Protein AF-A0A1E7H6F1-F1 (afdb_monomer_lite)

Secondary structure (DSSP, 8-state):
----PPPPPPTTHHHHHHHHHHHHHHHHHHHHHHHHHHHHHHHHHHHHHHHHHHHHHHHHHHHHHHHHTSTT--PPPP---SSTTTHHHHHHHHHTT-HHHHHHH-SS-TTHHHHHHHHHHHHHTS-TT--HHHHHHHHHHHHHHHHHHHHHHHHHHHHHHHHHHT--HHHHHHHHHHHHHHHHHHHHHHT-TTSS-TTSTTTTSPPP-

Sequence (209 aa):
MSFFGRKLPPAGGWLLLFATALLLLLLVTALFLSGKSNSETESRIETRVDSLERQLEMERHEQLAALKVRAGSALAEFTTDGCSGGLSIGWEYLAGKIKDFQTSHGTEPPWESCCISHDRKYHTGGSHETTADESFKARKEADLALKICILETGVRRAPELSAEYDVSPREVEIIYTGIADLMYRSVRIGGMPCTGLPWRWGYGWPICH

Structure (mmCIF, N/CA/C/O backbone):
data_AF-A0A1E7H6F1-F1
#
_entry.id   AF-A0A1E7H6F1-F1
#
loop_
_atom_site.group_PDB
_atom_site.id
_atom_site.type_symbol
_atom_site.label_atom_id
_atom_site.label_alt_id
_atom_site.label_comp_id
_atom_site.label_asym_id
_atom_site.label_entity_id
_atom_site.label_seq_id
_atom_site.pdbx_PDB_ins_code
_atom_site.Cartn_x
_atom_site.Cartn_y
_atom_site.Cartn_z
_atom_site.occupancy
_atom_site.B_iso_or_equiv
_atom_site.auth_seq_id
_atom_site.auth_comp_id
_atom_site.auth_asym_id
_atom_site.auth_atom_id
_atom_site.pdbx_PDB_model_num
ATOM 1 N N . MET A 1 1 ? 79.203 46.109 10.306 1.00 48.34 1 MET A N 1
ATOM 2 C CA . MET A 1 1 ? 78.165 47.120 10.005 1.00 48.34 1 MET A CA 1
ATOM 3 C C . MET A 1 1 ? 77.607 46.858 8.615 1.00 48.34 1 MET A C 1
ATOM 5 O O . MET A 1 1 ? 78.340 47.038 7.655 1.00 48.34 1 MET A O 1
ATOM 9 N N . SER A 1 2 ? 76.360 46.393 8.509 1.00 39.88 2 SER A N 1
ATOM 10 C CA . SER A 1 2 ? 75.395 46.820 7.479 1.00 39.88 2 SER A CA 1
ATOM 11 C C . SER A 1 2 ? 74.074 46.084 7.678 1.00 39.88 2 SER A C 1
ATOM 13 O O . SER A 1 2 ? 73.998 44.862 7.601 1.00 39.88 2 SER A O 1
ATOM 15 N N . PHE A 1 3 ? 73.058 46.880 7.995 1.00 47.66 3 PHE A N 1
ATOM 16 C CA . PHE A 1 3 ? 71.646 46.531 8.054 1.00 47.66 3 PHE A CA 1
ATOM 17 C C . PHE A 1 3 ? 71.130 46.192 6.648 1.00 47.66 3 PHE A C 1
ATOM 19 O O . PHE A 1 3 ? 71.364 46.962 5.721 1.00 47.66 3 PHE A O 1
ATOM 26 N N . PHE A 1 4 ? 70.349 45.119 6.501 1.00 50.31 4 PHE A N 1
ATOM 27 C CA . PHE A 1 4 ? 69.439 44.957 5.362 1.00 50.31 4 PHE A CA 1
ATOM 28 C C . PHE A 1 4 ? 67.996 45.034 5.865 1.00 50.31 4 PHE A C 1
ATOM 30 O O . PHE A 1 4 ? 67.522 44.168 6.602 1.00 50.31 4 PHE A O 1
ATOM 37 N N . GLY A 1 5 ? 67.325 46.128 5.501 1.00 49.53 5 GLY A N 1
ATOM 38 C CA . GLY A 1 5 ? 65.933 46.404 5.836 1.00 49.53 5 GLY A CA 1
ATOM 39 C C . GLY A 1 5 ? 64.965 45.481 5.097 1.00 49.53 5 GLY A C 1
ATOM 40 O O . GLY A 1 5 ? 65.109 45.229 3.900 1.00 49.53 5 GLY A O 1
ATOM 41 N N . ARG A 1 6 ? 63.944 44.997 5.811 1.00 56.22 6 ARG A N 1
ATOM 42 C CA . ARG A 1 6 ? 62.795 44.308 5.211 1.00 56.22 6 ARG A CA 1
ATOM 43 C C . ARG A 1 6 ? 61.863 45.346 4.581 1.00 56.22 6 ARG A C 1
ATOM 45 O O . ARG A 1 6 ? 61.385 46.242 5.270 1.00 56.22 6 ARG A O 1
ATOM 52 N N . LYS A 1 7 ? 61.594 45.210 3.279 1.00 57.81 7 LYS A N 1
ATOM 53 C CA . LYS A 1 7 ? 60.521 45.938 2.585 1.00 57.81 7 LYS A CA 1
ATOM 54 C C . LYS A 1 7 ? 59.161 45.413 3.060 1.00 57.81 7 LYS A C 1
ATOM 56 O O . LYS A 1 7 ? 58.934 44.206 3.044 1.00 57.81 7 LYS A O 1
ATOM 61 N N . LEU A 1 8 ? 58.275 46.319 3.467 1.00 59.50 8 LEU A N 1
ATOM 62 C CA . LEU A 1 8 ? 56.864 46.026 3.732 1.00 59.50 8 LEU A CA 1
ATOM 63 C C . LEU A 1 8 ? 56.123 45.747 2.406 1.00 59.50 8 LEU A C 1
ATOM 65 O O . LEU A 1 8 ? 56.421 46.404 1.404 1.00 59.50 8 LEU A O 1
ATOM 69 N N . PRO A 1 9 ? 55.179 44.788 2.373 1.00 57.94 9 PRO A N 1
ATOM 70 C CA . PRO A 1 9 ? 54.396 44.479 1.178 1.00 57.94 9 PRO A CA 1
ATOM 71 C C . PRO A 1 9 ? 53.395 45.603 0.830 1.00 57.94 9 PRO A C 1
ATOM 73 O O . PRO A 1 9 ? 52.997 46.370 1.709 1.00 57.94 9 PRO A O 1
ATOM 76 N N . PRO A 1 10 ? 52.971 45.712 -0.445 1.00 58.16 10 PRO A N 1
ATOM 77 C CA . PRO A 1 10 ? 52.097 46.785 -0.917 1.00 58.16 10 PRO A CA 1
ATOM 78 C C . PRO A 1 10 ? 50.688 46.698 -0.308 1.00 58.16 10 PRO A C 1
ATOM 80 O O . PRO A 1 10 ? 50.059 45.640 -0.289 1.00 58.16 10 PRO A O 1
ATOM 83 N N . ALA A 1 11 ? 50.167 47.844 0.137 1.00 58.97 11 ALA A N 1
ATOM 84 C CA . ALA A 1 11 ? 48.916 47.993 0.889 1.00 58.97 11 ALA A CA 1
ATOM 85 C C . ALA A 1 11 ? 47.617 47.602 0.136 1.00 58.97 11 ALA A C 1
ATOM 87 O O . ALA A 1 11 ? 46.541 47.635 0.725 1.00 58.97 11 ALA A O 1
ATOM 88 N N . GLY A 1 12 ? 47.684 47.211 -1.143 1.00 56.91 12 GLY A N 1
ATOM 89 C CA . GLY A 1 12 ? 46.505 46.926 -1.977 1.00 56.91 12 GLY A CA 1
ATOM 90 C C . GLY A 1 12 ? 46.006 45.473 -1.970 1.00 56.91 12 GLY A C 1
ATOM 91 O O . GLY A 1 12 ? 44.838 45.233 -2.260 1.00 56.91 12 GLY A O 1
ATOM 92 N N . GLY A 1 13 ? 46.853 44.495 -1.621 1.00 56.97 13 GLY A N 1
ATOM 93 C CA . GLY A 1 13 ? 46.488 43.068 -1.697 1.00 56.97 13 GLY A CA 1
ATOM 94 C C . GLY A 1 13 ? 45.458 42.628 -0.652 1.00 56.97 13 GLY A C 1
ATOM 95 O O . GLY A 1 13 ? 44.655 41.732 -0.899 1.00 56.97 13 GLY A O 1
ATOM 96 N N . TRP A 1 14 ? 45.436 43.303 0.498 1.00 58.66 14 TRP A N 1
ATOM 97 C CA . TRP A 1 14 ? 44.525 42.986 1.596 1.00 58.66 14 TRP A CA 1
ATOM 98 C C . TRP A 1 14 ? 43.072 43.305 1.241 1.00 58.66 14 TRP A C 1
ATOM 100 O O . TRP A 1 14 ? 42.198 42.487 1.493 1.00 58.66 14 TRP A O 1
ATOM 110 N N . LEU A 1 15 ? 42.811 44.438 0.582 1.00 63.56 15 LEU A N 1
ATOM 111 C CA . LEU A 1 15 ? 41.456 44.845 0.191 1.00 63.56 15 LEU A CA 1
ATOM 112 C C . LEU A 1 15 ? 40.813 43.867 -0.804 1.00 63.56 15 LEU A C 1
ATOM 114 O O . LEU A 1 15 ? 39.641 43.536 -0.646 1.00 63.56 15 LEU A O 1
ATOM 118 N N . LEU A 1 16 ? 41.577 43.353 -1.776 1.00 64.69 16 LEU A N 1
ATOM 119 C CA . LEU A 1 16 ? 41.083 42.325 -2.698 1.00 64.69 16 LEU A CA 1
ATOM 120 C C . LEU A 1 16 ? 40.827 40.990 -1.991 1.00 64.69 16 LEU A C 1
ATOM 122 O O . LEU A 1 16 ? 39.777 40.396 -2.213 1.00 64.69 16 LEU A O 1
ATOM 126 N N . LEU A 1 17 ? 41.730 40.545 -1.111 1.00 68.00 17 LEU A N 1
ATOM 127 C CA . LEU A 1 17 ? 41.545 39.302 -0.352 1.00 68.00 17 LEU A CA 1
ATOM 128 C C . LEU A 1 17 ? 40.320 39.373 0.571 1.00 68.00 17 LEU A C 1
ATOM 130 O O . LEU A 1 17 ? 39.513 38.442 0.588 1.00 68.00 17 LEU A O 1
ATOM 134 N N . PHE A 1 18 ? 40.125 40.497 1.268 1.00 71.69 18 PHE A N 1
ATOM 135 C CA . PHE A 1 18 ? 38.935 40.737 2.089 1.00 71.69 18 PHE A CA 1
ATOM 136 C C . PHE A 1 18 ? 37.656 40.786 1.249 1.00 71.69 18 PHE A C 1
ATOM 138 O O . PHE A 1 18 ? 36.669 40.158 1.624 1.00 71.69 18 PHE A O 1
ATOM 145 N N . ALA A 1 19 ? 37.673 41.462 0.096 1.00 74.19 19 ALA A N 1
ATOM 146 C CA . ALA A 1 19 ? 36.520 41.509 -0.801 1.00 74.19 19 ALA A CA 1
ATOM 147 C C . ALA A 1 19 ? 36.161 40.116 -1.345 1.00 74.19 19 ALA A C 1
ATOM 149 O O . ALA A 1 19 ? 34.989 39.748 -1.345 1.00 74.19 19 ALA A O 1
ATOM 150 N N . THR A 1 20 ? 37.150 39.303 -1.736 1.00 73.31 20 THR A N 1
ATOM 151 C CA . THR A 1 20 ? 36.909 37.929 -2.208 1.00 73.31 20 THR A CA 1
ATOM 152 C C . THR A 1 20 ? 36.425 36.998 -1.102 1.00 73.31 20 THR A C 1
ATOM 154 O O . THR A 1 20 ? 35.518 36.204 -1.338 1.00 73.31 20 THR A O 1
ATOM 157 N N . ALA A 1 21 ? 36.969 37.115 0.114 1.00 78.69 21 ALA A N 1
ATOM 158 C CA . ALA A 1 21 ? 36.531 36.321 1.257 1.00 78.69 21 ALA A CA 1
ATOM 159 C C . ALA A 1 21 ? 35.098 36.682 1.669 1.00 78.69 21 ALA A C 1
ATOM 161 O O . ALA A 1 21 ? 34.300 35.792 1.952 1.00 78.69 21 ALA A O 1
ATOM 162 N N . LEU A 1 22 ? 34.747 37.972 1.640 1.00 80.00 22 LEU A N 1
ATOM 163 C CA . LEU A 1 22 ? 33.391 38.438 1.912 1.00 80.00 22 LEU A CA 1
ATOM 164 C C . LEU A 1 22 ? 32.413 37.977 0.822 1.00 80.00 22 LEU A C 1
ATOM 166 O O . LEU A 1 22 ? 31.327 37.512 1.147 1.00 80.00 22 LEU A O 1
ATOM 170 N N . LEU A 1 23 ? 32.799 38.039 -0.457 1.00 77.88 23 LEU A N 1
ATOM 171 C CA . LEU A 1 23 ? 31.961 37.574 -1.567 1.00 77.88 23 LEU A CA 1
ATOM 172 C C . LEU A 1 23 ? 31.727 36.056 -1.513 1.00 77.88 23 LEU A C 1
ATOM 174 O O . LEU A 1 23 ? 30.603 35.601 -1.705 1.00 77.88 23 LEU A O 1
ATOM 178 N N . LEU A 1 24 ? 32.768 35.275 -1.201 1.00 78.56 24 LEU A N 1
ATOM 179 C CA . LEU A 1 24 ? 32.658 33.830 -0.984 1.00 78.56 24 LEU A CA 1
ATOM 180 C C . LEU A 1 24 ? 31.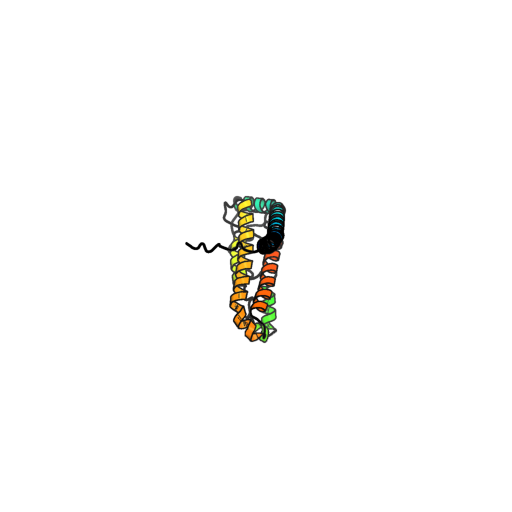781 33.514 0.229 1.00 78.56 24 LEU A C 1
ATOM 182 O O . LEU A 1 24 ? 30.929 32.637 0.142 1.00 78.56 24 LEU A O 1
ATOM 186 N N . LEU A 1 25 ? 31.930 34.253 1.331 1.00 81.94 25 LEU A N 1
ATOM 187 C CA . LEU A 1 25 ? 31.081 34.093 2.509 1.00 81.94 25 LEU A CA 1
ATOM 188 C C . LEU A 1 25 ? 29.612 34.402 2.186 1.00 81.94 25 LEU A C 1
ATOM 190 O O . LEU A 1 25 ? 28.738 33.651 2.604 1.00 81.94 25 LEU A O 1
ATOM 194 N N . LEU A 1 26 ? 29.343 35.457 1.412 1.00 79.69 26 LEU A N 1
ATOM 195 C CA . LEU A 1 26 ? 27.996 35.835 0.970 1.00 79.69 26 LEU A CA 1
ATOM 196 C C . LEU A 1 26 ? 27.383 34.813 -0.003 1.00 79.69 26 LEU A C 1
ATOM 198 O O . LEU A 1 26 ? 26.197 34.509 0.092 1.00 79.69 26 LEU A O 1
ATOM 202 N N . LEU A 1 27 ? 28.178 34.245 -0.915 1.00 76.00 27 LEU A N 1
ATOM 203 C CA . LEU A 1 27 ? 27.734 33.173 -1.814 1.00 76.00 27 LEU A CA 1
ATOM 204 C C . LEU A 1 27 ? 27.419 31.887 -1.044 1.00 76.00 27 LEU A C 1
ATOM 206 O O . LEU A 1 27 ? 26.390 31.256 -1.279 1.00 76.00 27 LEU A O 1
ATOM 210 N N . VAL A 1 28 ? 28.274 31.523 -0.088 1.00 75.25 28 VAL A N 1
ATOM 211 C CA . VAL A 1 28 ? 28.077 30.352 0.769 1.00 75.25 28 VAL A CA 1
ATOM 212 C C . VAL A 1 28 ? 26.831 30.527 1.642 1.00 75.25 28 VAL A C 1
ATOM 214 O O . VAL A 1 28 ? 25.999 29.623 1.694 1.00 75.25 28 VAL A O 1
ATOM 217 N N . THR A 1 29 ? 26.625 31.690 2.270 1.00 70.75 29 THR A N 1
ATOM 218 C CA . THR A 1 29 ? 25.407 31.943 3.059 1.00 70.75 29 THR A CA 1
ATOM 219 C C . THR A 1 29 ? 24.145 31.962 2.198 1.00 70.75 29 THR A C 1
ATOM 221 O O . THR A 1 29 ? 23.139 31.397 2.621 1.00 70.75 29 THR A O 1
ATOM 224 N N . ALA A 1 30 ? 24.184 32.514 0.980 1.00 68.50 30 ALA A N 1
ATOM 225 C CA . ALA A 1 30 ? 23.049 32.479 0.052 1.00 68.50 30 ALA A CA 1
ATOM 226 C C . ALA A 1 30 ? 22.668 31.044 -0.371 1.00 68.50 30 ALA A C 1
ATOM 228 O O . ALA A 1 30 ? 21.479 30.712 -0.433 1.00 68.50 30 ALA A O 1
ATOM 229 N N . LEU A 1 31 ? 23.662 30.174 -0.593 1.00 64.19 31 LEU A N 1
ATOM 230 C CA . LEU A 1 31 ? 23.453 28.749 -0.879 1.00 64.19 31 LEU A CA 1
ATOM 231 C C . LEU A 1 31 ? 22.868 28.000 0.333 1.00 64.19 31 LEU A C 1
ATOM 233 O O . LEU A 1 31 ? 21.924 27.225 0.177 1.00 64.19 31 LEU A O 1
ATOM 237 N N . PHE A 1 32 ? 23.351 28.277 1.550 1.00 61.12 32 PHE A N 1
ATOM 238 C CA . PHE A 1 32 ? 22.815 27.673 2.779 1.00 61.12 32 PHE A CA 1
ATOM 239 C C . PHE A 1 32 ? 21.401 28.164 3.143 1.00 61.12 32 PHE A C 1
ATOM 241 O O . PHE A 1 32 ? 20.600 27.383 3.659 1.00 61.12 32 PHE A O 1
ATOM 248 N N . LEU A 1 33 ? 21.068 29.430 2.871 1.00 59.69 33 LEU A N 1
ATOM 249 C CA . LEU A 1 33 ? 19.731 29.989 3.121 1.00 59.69 33 LEU A CA 1
ATOM 250 C C . LEU A 1 33 ? 18.689 29.457 2.127 1.00 59.69 33 LEU A C 1
ATOM 252 O O . LEU A 1 33 ? 17.565 29.157 2.528 1.00 59.69 33 LEU A O 1
ATOM 256 N N . SER A 1 34 ? 19.073 29.265 0.861 1.00 59.78 34 SER A N 1
ATOM 257 C CA . SER A 1 34 ? 18.181 28.702 -0.165 1.00 59.78 34 SER A CA 1
ATOM 258 C C . SER A 1 34 ? 17.832 27.232 0.106 1.00 59.78 34 SER A C 1
ATOM 260 O O . SER A 1 34 ? 16.705 26.813 -0.146 1.00 59.78 34 SER A O 1
ATOM 262 N N . GLY A 1 35 ? 18.759 26.455 0.682 1.00 55.53 35 GLY A N 1
ATOM 263 C CA . GLY A 1 35 ? 18.520 25.051 1.043 1.00 55.53 35 GLY A CA 1
ATOM 264 C C . GLY A 1 35 ? 17.589 24.847 2.248 1.00 55.53 35 GLY A C 1
ATOM 265 O O . GLY A 1 35 ? 16.818 23.890 2.267 1.00 55.53 35 GLY A O 1
ATOM 266 N N . LYS A 1 36 ? 17.608 25.750 3.241 1.00 58.75 36 LYS A N 1
ATOM 267 C CA . LYS A 1 36 ? 16.756 25.639 4.445 1.00 58.75 36 LYS A CA 1
ATOM 268 C C . LYS A 1 36 ? 15.275 25.906 4.172 1.00 58.75 36 LYS A C 1
ATOM 270 O O . LYS A 1 36 ? 14.423 25.193 4.693 1.00 58.75 36 LYS A O 1
ATOM 275 N N . SER A 1 37 ? 14.978 26.888 3.321 1.00 63.22 37 SER A N 1
ATOM 276 C CA . SER A 1 37 ? 13.607 27.305 2.987 1.00 63.22 37 SER A CA 1
ATOM 277 C C . SER A 1 37 ? 12.736 26.149 2.471 1.00 63.22 37 SER A C 1
ATOM 279 O O . SER A 1 37 ? 11.581 26.007 2.879 1.00 63.22 37 SER A O 1
ATOM 281 N N . ASN A 1 38 ? 13.293 25.299 1.604 1.00 69.31 38 ASN A N 1
ATOM 282 C CA . ASN A 1 38 ? 12.526 24.237 0.950 1.00 69.31 38 ASN A CA 1
ATOM 283 C C . ASN A 1 38 ? 12.207 23.086 1.915 1.00 69.31 38 ASN A C 1
ATOM 285 O O . ASN A 1 38 ? 11.050 22.689 2.027 1.00 69.31 38 ASN A O 1
ATOM 289 N N . SER A 1 39 ? 13.197 22.627 2.686 1.00 70.94 39 SER A N 1
ATOM 290 C CA . SER A 1 39 ? 13.016 21.534 3.651 1.00 70.94 39 SER A CA 1
ATOM 291 C C . SER A 1 39 ? 12.086 21.916 4.815 1.00 70.94 39 SER A C 1
ATOM 293 O O . SER A 1 39 ? 11.231 21.123 5.211 1.00 70.94 39 SER A O 1
ATOM 295 N N . GLU A 1 40 ? 12.180 23.149 5.328 1.00 75.56 40 GLU A N 1
ATOM 296 C CA . GLU A 1 40 ? 11.282 23.638 6.388 1.00 75.56 40 GLU A CA 1
ATOM 297 C C . GLU A 1 40 ? 9.829 23.775 5.906 1.00 75.56 40 GLU A C 1
ATOM 299 O O . GLU A 1 40 ? 8.887 23.549 6.672 1.00 75.56 40 GLU A O 1
ATOM 304 N N . THR A 1 41 ? 9.634 24.137 4.636 1.00 81.31 41 THR A N 1
ATOM 305 C CA . THR A 1 41 ? 8.301 24.260 4.035 1.00 81.31 41 THR A CA 1
ATOM 306 C C . THR A 1 41 ? 7.673 22.890 3.793 1.00 81.31 41 THR A C 1
ATOM 308 O O . THR A 1 41 ? 6.521 22.685 4.178 1.00 81.31 41 THR A O 1
ATOM 311 N N . GLU A 1 42 ? 8.423 21.940 3.227 1.00 77.38 42 GLU A N 1
ATOM 312 C CA . GLU A 1 42 ? 7.966 20.560 3.005 1.00 77.38 42 GLU A CA 1
ATOM 313 C C . GLU A 1 42 ? 7.586 19.874 4.321 1.00 77.38 42 GLU A C 1
ATOM 315 O O . GLU A 1 42 ? 6.459 19.398 4.459 1.00 77.38 42 GLU A O 1
ATOM 320 N N . SER A 1 43 ? 8.458 19.939 5.332 1.00 80.62 43 SER A N 1
ATOM 321 C CA . SER A 1 43 ? 8.189 19.374 6.662 1.00 80.62 43 SER A CA 1
ATOM 322 C C . SER A 1 43 ? 6.941 19.985 7.319 1.00 80.62 43 SER A C 1
ATOM 324 O O . SER A 1 43 ? 6.130 19.283 7.934 1.00 80.62 43 SER A O 1
ATOM 326 N N . ARG A 1 44 ? 6.727 21.299 7.155 1.00 84.50 44 ARG A N 1
ATOM 327 C CA . ARG A 1 44 ? 5.533 21.980 7.675 1.00 84.50 44 ARG A CA 1
ATOM 328 C C . ARG A 1 44 ? 4.259 21.541 6.955 1.00 84.50 44 ARG A C 1
ATOM 330 O O . ARG A 1 44 ? 3.220 21.420 7.605 1.00 84.50 44 ARG A O 1
ATOM 337 N N . ILE A 1 45 ? 4.310 21.352 5.637 1.00 84.12 45 ILE A N 1
ATOM 338 C CA . ILE A 1 45 ? 3.167 20.868 4.853 1.00 84.12 45 ILE A CA 1
ATOM 339 C C . ILE A 1 45 ? 2.835 19.433 5.258 1.00 84.12 45 ILE A C 1
ATOM 341 O O . ILE A 1 45 ? 1.675 19.164 5.560 1.00 84.12 45 ILE A O 1
ATOM 345 N N . GLU A 1 46 ? 3.832 18.554 5.348 1.00 81.56 46 GLU A N 1
ATOM 346 C CA . GLU A 1 46 ? 3.652 17.163 5.776 1.00 81.56 46 GLU A CA 1
ATOM 347 C C . GLU A 1 46 ? 3.007 17.086 7.165 1.00 81.56 46 GLU A C 1
ATOM 349 O O . GLU A 1 46 ? 1.987 16.427 7.341 1.00 81.56 46 GLU A O 1
ATOM 354 N N . THR A 1 47 ? 3.498 17.879 8.121 1.00 85.94 47 THR A N 1
ATOM 355 C CA . THR A 1 47 ? 2.916 17.953 9.472 1.00 85.94 47 THR A CA 1
ATOM 356 C C . THR A 1 47 ? 1.449 18.407 9.453 1.00 85.94 47 THR A C 1
ATOM 358 O O . THR A 1 47 ? 0.624 17.910 10.221 1.00 85.94 47 THR A O 1
ATOM 361 N N . ARG A 1 48 ? 1.092 19.359 8.578 1.00 90.75 48 ARG A N 1
ATOM 362 C CA . ARG A 1 48 ? -0.296 19.829 8.437 1.00 90.75 48 ARG A CA 1
ATOM 363 C C . ARG A 1 48 ? -1.195 18.763 7.822 1.00 90.75 48 ARG A C 1
ATOM 365 O O . ARG A 1 48 ? -2.304 18.576 8.317 1.00 90.75 48 ARG A O 1
ATOM 372 N N . VAL A 1 49 ? -0.724 18.077 6.784 1.00 88.06 49 VAL A N 1
ATOM 373 C CA . VAL A 1 49 ? -1.454 16.967 6.158 1.00 88.06 49 VAL A CA 1
ATOM 374 C C . VAL A 1 49 ? -1.695 15.864 7.184 1.00 88.06 49 VAL A C 1
ATOM 376 O O . VAL A 1 49 ? -2.842 15.480 7.381 1.00 88.06 49 VAL A O 1
ATOM 379 N N . ASP A 1 50 ? -0.668 15.464 7.931 1.00 87.56 50 ASP A N 1
ATOM 380 C CA . ASP A 1 50 ? -0.783 14.469 9.001 1.00 87.56 50 ASP A CA 1
ATOM 381 C C . ASP A 1 50 ? -1.806 14.862 10.067 1.00 87.56 50 ASP A C 1
ATOM 383 O O . ASP A 1 50 ? -2.616 14.041 10.500 1.00 87.56 50 ASP A O 1
ATOM 387 N N . SER A 1 51 ? -1.794 16.130 10.487 1.00 91.25 51 SER A N 1
ATOM 388 C CA . SER A 1 51 ? -2.757 16.622 11.472 1.00 91.25 51 SER A CA 1
ATOM 389 C C . SER A 1 51 ? -4.197 16.568 10.955 1.00 91.25 51 SER A C 1
ATOM 391 O O . SER A 1 51 ? -5.106 16.224 11.712 1.00 91.25 51 SER A O 1
ATOM 393 N N . LEU A 1 52 ? -4.396 16.854 9.664 1.00 92.94 52 LEU A N 1
ATOM 394 C CA . LEU A 1 52 ? -5.700 16.803 9.014 1.00 92.94 52 LEU A CA 1
ATOM 395 C C . LEU A 1 52 ? -6.173 15.357 8.825 1.00 92.94 52 LEU A C 1
ATOM 397 O O . LEU A 1 52 ? -7.310 15.056 9.172 1.00 92.94 52 LEU A O 1
ATOM 401 N N . GLU A 1 53 ? -5.313 14.456 8.340 1.00 92.38 53 GLU A N 1
ATOM 402 C CA . GLU A 1 53 ? -5.620 13.021 8.234 1.00 92.38 53 GLU A CA 1
ATOM 403 C C . GLU A 1 53 ? -6.036 12.456 9.594 1.00 92.38 53 GLU A C 1
ATOM 405 O O . GLU A 1 53 ? -7.089 11.828 9.714 1.00 92.38 53 GLU A O 1
ATOM 410 N N . ARG A 1 54 ? -5.267 12.765 10.650 1.00 93.56 54 ARG A N 1
ATOM 411 C CA . ARG A 1 54 ? -5.603 12.343 12.013 1.00 93.56 54 ARG A CA 1
ATOM 412 C C . ARG A 1 54 ? -6.975 12.863 12.431 1.00 93.56 54 ARG A C 1
ATOM 414 O O . ARG A 1 54 ? -7.757 12.104 12.992 1.00 93.56 54 ARG A O 1
ATOM 421 N N . GLN A 1 55 ? -7.275 14.135 12.172 1.00 93.69 55 GLN A N 1
ATOM 422 C CA . GLN A 1 55 ? -8.567 14.724 12.524 1.00 93.69 55 GLN A CA 1
ATOM 423 C C . GLN A 1 55 ? -9.738 14.052 11.790 1.00 93.69 55 GLN A C 1
ATOM 425 O O . GLN A 1 55 ? -10.794 13.867 12.388 1.00 93.69 55 GLN A O 1
ATOM 430 N N . LEU A 1 56 ? -9.555 13.681 10.521 1.00 93.25 56 LEU A N 1
ATOM 431 C CA . LEU A 1 56 ? -10.597 13.068 9.692 1.00 93.25 56 LEU A CA 1
ATOM 432 C C . LEU A 1 56 ? -10.826 11.581 10.006 1.00 93.25 56 LEU A C 1
ATOM 434 O O . LEU A 1 56 ? -11.943 11.091 9.844 1.00 93.25 56 LEU A O 1
ATOM 438 N N . GLU A 1 57 ? -9.792 10.856 10.442 1.00 95.62 57 GLU A N 1
ATOM 439 C CA . GLU A 1 57 ? -9.870 9.407 10.674 1.00 95.62 57 GLU A CA 1
ATOM 440 C C . GLU A 1 57 ? -10.149 9.021 12.137 1.00 95.62 57 GLU A C 1
ATOM 442 O O . GLU A 1 57 ? -10.589 7.895 12.380 1.00 95.62 57 GLU A O 1
ATOM 447 N N . MET A 1 58 ? -9.911 9.911 13.113 1.00 97.19 58 MET A N 1
ATOM 448 C CA . MET A 1 58 ? -9.880 9.535 14.538 1.00 97.19 58 MET A CA 1
ATOM 449 C C . MET A 1 58 ? -11.171 8.875 15.027 1.00 97.19 58 MET A C 1
ATOM 451 O O . MET A 1 58 ? -11.109 7.813 15.639 1.00 97.19 58 MET A O 1
ATOM 455 N N . GLU A 1 59 ? -12.335 9.436 14.694 1.00 96.88 59 GLU A N 1
ATOM 456 C CA . GLU A 1 59 ? -13.627 8.875 15.114 1.00 96.88 59 GLU A CA 1
ATOM 457 C C . GLU A 1 59 ? -13.792 7.417 14.647 1.00 96.88 59 GLU A C 1
ATOM 459 O O . GLU A 1 59 ? -14.260 6.551 15.384 1.00 96.88 59 GLU A O 1
ATOM 464 N N . ARG A 1 60 ? -13.333 7.099 13.432 1.00 97.12 60 ARG A N 1
ATOM 465 C CA . ARG A 1 60 ? -13.401 5.737 12.883 1.00 97.12 60 ARG A CA 1
ATOM 466 C C . ARG A 1 60 ? -12.422 4.792 13.583 1.00 97.12 60 ARG A C 1
ATOM 468 O O . ARG A 1 60 ? -12.721 3.610 13.745 1.00 97.12 60 ARG A O 1
ATOM 475 N N . HIS A 1 61 ? -11.262 5.290 14.006 1.00 98.00 61 HIS A N 1
ATOM 476 C CA . HIS A 1 61 ? -10.326 4.514 14.821 1.00 98.00 61 HIS A CA 1
ATOM 477 C C . HIS A 1 61 ? -10.875 4.242 16.227 1.00 98.00 61 HIS A C 1
ATOM 479 O O . HIS A 1 61 ? -10.725 3.127 16.726 1.00 98.00 61 HIS A O 1
ATOM 485 N N . GLU A 1 62 ? -11.558 5.210 16.837 1.00 97.44 62 GLU A N 1
ATOM 486 C CA . GLU A 1 62 ? -12.252 5.036 18.118 1.00 97.44 62 GLU A CA 1
ATOM 487 C C . GLU A 1 62 ? -13.376 3.997 18.009 1.00 97.44 62 GLU A C 1
ATOM 489 O O . GLU A 1 62 ? -13.464 3.091 18.841 1.00 97.44 62 GLU A O 1
ATOM 494 N N . GLN A 1 63 ? -14.181 4.058 16.942 1.00 97.00 63 GLN A N 1
ATOM 495 C CA . GLN A 1 63 ? -15.220 3.064 16.657 1.00 97.00 63 GLN A CA 1
ATOM 496 C C . GLN A 1 63 ? -14.639 1.654 16.494 1.00 97.00 63 GLN A C 1
ATOM 498 O O . GLN A 1 63 ? -15.170 0.702 17.070 1.00 97.00 63 GLN A O 1
ATOM 503 N N . LEU A 1 64 ? -13.534 1.506 15.752 1.00 97.62 64 LEU A N 1
ATOM 504 C CA . LEU A 1 64 ? -12.864 0.214 15.599 1.00 97.62 64 LEU A CA 1
ATOM 505 C C . LEU A 1 64 ? -12.326 -0.301 16.943 1.00 97.62 64 LEU A C 1
ATOM 507 O O . LEU A 1 64 ? -12.515 -1.474 17.258 1.00 97.62 64 LEU A O 1
ATOM 511 N N . ALA A 1 65 ? -11.693 0.554 17.750 1.00 97.00 65 ALA A N 1
ATOM 512 C CA . ALA A 1 65 ? -11.187 0.167 19.067 1.00 97.00 65 ALA A CA 1
ATOM 513 C C . ALA A 1 65 ? -12.324 -0.301 19.997 1.00 97.00 65 ALA A C 1
ATOM 515 O O . ALA A 1 65 ? -1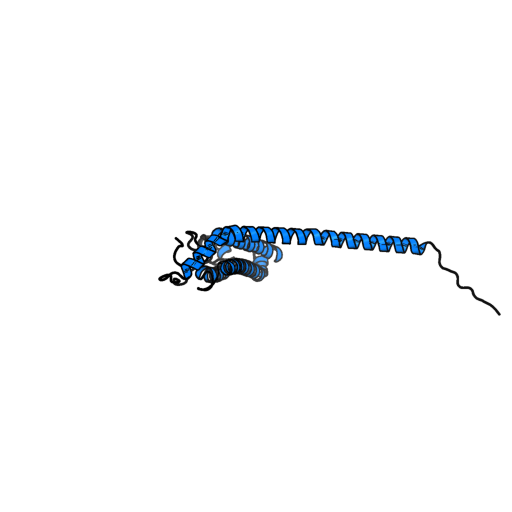2.223 -1.358 20.621 1.00 97.00 65 ALA A O 1
ATOM 516 N N . ALA A 1 66 ? -13.446 0.425 20.023 1.00 95.69 66 ALA A N 1
ATOM 517 C CA . ALA A 1 66 ? -14.633 0.043 20.788 1.00 95.69 66 ALA A CA 1
ATOM 518 C C . ALA A 1 66 ? -15.274 -1.261 20.276 1.00 95.69 66 ALA A C 1
ATOM 520 O O . ALA A 1 66 ? -15.784 -2.057 21.068 1.00 95.69 66 ALA A O 1
ATOM 521 N N . LEU A 1 67 ? -15.249 -1.496 18.960 1.00 95.69 67 LEU A N 1
ATOM 522 C CA . LEU A 1 67 ? -15.748 -2.729 18.354 1.00 95.69 67 LEU A CA 1
ATOM 523 C C . LEU A 1 67 ? -14.908 -3.942 18.760 1.00 95.69 67 LEU A C 1
ATOM 525 O O . LEU A 1 67 ? -15.479 -4.995 19.041 1.00 95.69 67 LEU A O 1
ATOM 529 N N . LYS A 1 68 ? -13.577 -3.816 18.783 1.00 95.12 68 LYS A N 1
ATOM 530 C CA . LYS A 1 68 ? -12.672 -4.925 19.120 1.00 95.12 68 LYS A CA 1
ATOM 531 C C . LYS A 1 68 ? -12.971 -5.488 20.505 1.00 95.12 68 LYS A C 1
ATOM 533 O O . LYS A 1 68 ? -13.153 -6.687 20.635 1.00 95.12 68 LYS A O 1
ATOM 538 N N . VAL A 1 69 ? -13.145 -4.616 21.497 1.00 93.75 69 VAL A N 1
ATOM 539 C CA . VAL A 1 69 ? -13.380 -5.010 22.898 1.00 93.75 69 VAL A CA 1
ATOM 540 C C . VAL A 1 69 ? -14.834 -5.385 23.218 1.00 93.75 69 VAL A C 1
ATOM 542 O O . VAL A 1 69 ? -15.152 -5.733 24.357 1.00 93.75 69 VAL A O 1
ATOM 545 N N . ARG A 1 70 ? -15.748 -5.295 22.245 1.00 93.50 70 ARG A N 1
ATOM 546 C CA . ARG A 1 70 ? -17.165 -5.621 22.441 1.00 93.50 70 ARG A CA 1
ATOM 547 C C . ARG A 1 70 ? -17.338 -7.128 22.641 1.00 93.50 70 ARG A C 1
ATOM 549 O O . ARG A 1 70 ? -16.820 -7.931 21.871 1.00 93.50 70 ARG A O 1
ATOM 556 N N . ALA A 1 71 ? -18.143 -7.519 23.629 1.00 91.94 71 ALA A N 1
ATOM 557 C CA . ALA A 1 71 ? -18.484 -8.923 23.847 1.00 91.94 71 ALA A CA 1
ATOM 558 C C . ALA A 1 71 ? -19.098 -9.550 22.580 1.00 91.94 71 ALA A C 1
ATOM 560 O O . ALA A 1 71 ? -20.023 -8.990 21.989 1.00 91.94 71 ALA A O 1
ATOM 561 N N . GLY A 1 72 ? -18.576 -10.708 22.168 1.00 89.00 72 GLY A N 1
ATOM 562 C CA . GLY A 1 72 ? -18.998 -11.404 20.947 1.00 89.00 72 GLY A CA 1
ATOM 563 C C . GLY A 1 72 ? -18.355 -10.889 19.654 1.00 89.00 72 GLY A C 1
ATOM 564 O O . GLY A 1 72 ? -18.615 -11.455 18.596 1.00 89.00 72 GLY A O 1
ATOM 565 N N . SER A 1 73 ? -17.508 -9.857 19.719 1.00 93.38 73 SER A N 1
ATOM 566 C CA . SER A 1 73 ? -16.653 -9.464 18.600 1.00 93.38 73 SER A CA 1
ATOM 567 C C . SER A 1 73 ? -15.492 -10.446 18.478 1.00 93.38 73 SER A C 1
ATOM 569 O O . SER A 1 73 ? -14.815 -10.745 19.461 1.00 93.38 73 SER A O 1
ATOM 571 N N . ALA A 1 74 ? -15.272 -10.969 17.277 1.00 94.56 74 ALA A N 1
ATOM 572 C CA . ALA A 1 74 ? -14.186 -11.893 16.989 1.00 94.56 74 ALA A CA 1
ATOM 573 C C . ALA A 1 74 ? -13.553 -11.539 15.646 1.00 94.56 74 ALA A C 1
ATOM 575 O O . ALA A 1 74 ? -14.243 -11.124 14.713 1.00 94.56 74 ALA A O 1
ATOM 576 N N . LEU A 1 75 ? -12.237 -11.717 15.568 1.00 96.56 75 LEU A N 1
ATOM 577 C CA . LEU A 1 75 ? -11.495 -11.595 14.325 1.00 96.56 75 LEU A CA 1
ATOM 578 C C . LEU A 1 75 ? -11.800 -12.815 13.445 1.00 96.5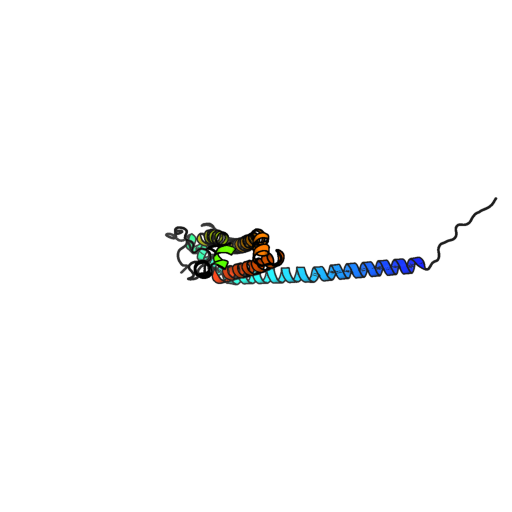6 75 LEU A C 1
ATOM 580 O O . LEU A 1 75 ? -11.667 -13.952 13.902 1.00 96.56 75 LEU A O 1
ATOM 584 N N . ALA A 1 76 ? -12.208 -12.575 12.204 1.00 96.88 76 ALA A N 1
ATOM 585 C CA . ALA A 1 76 ? -12.415 -13.613 11.204 1.00 96.88 76 ALA A CA 1
ATOM 586 C C . ALA A 1 76 ? -11.090 -14.267 10.768 1.00 96.88 76 ALA A C 1
ATOM 588 O O . ALA A 1 76 ? -9.994 -13.830 11.131 1.00 96.88 76 ALA A O 1
ATOM 589 N N . GLU A 1 77 ? -11.187 -15.337 9.980 1.00 97.50 77 GLU A N 1
ATOM 590 C CA . GLU A 1 77 ? -10.019 -15.896 9.302 1.00 97.50 77 GLU A CA 1
ATOM 591 C C . GLU A 1 77 ? -9.481 -14.919 8.251 1.00 97.50 77 GLU A C 1
ATOM 593 O O . GLU A 1 77 ? -10.234 -14.200 7.595 1.00 97.50 77 GLU A O 1
ATOM 598 N N . PHE A 1 78 ? -8.159 -14.916 8.077 1.00 97.94 78 PHE A N 1
ATOM 599 C CA . PHE A 1 78 ? -7.499 -14.047 7.111 1.00 97.94 78 PHE A CA 1
ATOM 600 C C . PHE A 1 78 ? -7.856 -14.430 5.669 1.00 97.94 78 PHE A C 1
ATOM 602 O O . PHE A 1 78 ? -7.690 -15.580 5.265 1.00 97.94 78 PHE A O 1
ATOM 609 N N . THR A 1 79 ? -8.227 -13.432 4.871 1.00 96.62 79 THR A N 1
ATOM 610 C CA . THR A 1 79 ? -8.472 -13.541 3.427 1.00 96.62 79 THR A CA 1
ATOM 611 C C . THR A 1 79 ? -7.719 -12.440 2.690 1.00 96.62 79 THR A C 1
ATOM 613 O O . THR A 1 79 ? -7.506 -11.381 3.257 1.00 96.62 79 THR A O 1
ATOM 616 N N . THR A 1 80 ? -7.361 -12.636 1.425 1.00 96.38 80 THR A N 1
ATOM 617 C CA . THR A 1 80 ? -6.735 -11.599 0.586 1.00 96.38 80 THR A CA 1
ATOM 618 C C . THR A 1 80 ? -7.264 -11.710 -0.839 1.00 96.38 80 THR A C 1
ATOM 620 O O . THR A 1 80 ? -7.571 -12.816 -1.290 1.00 96.38 80 THR A O 1
ATOM 623 N N . ASP A 1 81 ? -7.391 -10.575 -1.523 1.00 92.00 81 ASP A N 1
ATOM 624 C CA . ASP A 1 81 ? -7.704 -10.490 -2.953 1.00 92.00 81 ASP A CA 1
ATOM 625 C C . ASP A 1 81 ? -6.473 -10.108 -3.800 1.00 92.00 81 ASP A C 1
ATOM 627 O O . ASP A 1 81 ? -6.611 -9.701 -4.955 1.00 92.00 81 ASP A O 1
ATOM 631 N N . GLY A 1 82 ? -5.270 -10.253 -3.230 1.00 95.44 82 GLY A N 1
ATOM 632 C CA . GLY A 1 82 ? -4.018 -9.814 -3.833 1.00 95.44 82 GLY A CA 1
ATOM 633 C C . GLY A 1 82 ? -3.851 -8.309 -3.655 1.00 95.44 82 GLY A C 1
ATOM 634 O O . GLY A 1 82 ? -3.800 -7.804 -2.538 1.00 95.44 82 GLY A O 1
ATOM 635 N N . CYS A 1 83 ? -3.740 -7.573 -4.754 1.00 94.75 83 CYS A N 1
ATOM 636 C CA . CYS A 1 83 ? -3.834 -6.121 -4.735 1.00 94.75 83 CYS A CA 1
ATOM 637 C C . CYS A 1 83 ? -5.288 -5.699 -4.988 1.00 94.75 83 CYS A C 1
ATOM 639 O O . CYS A 1 83 ? -5.796 -5.813 -6.112 1.00 94.75 83 CYS A O 1
ATOM 641 N N . SER A 1 84 ? -5.935 -5.189 -3.935 1.00 88.00 84 SER A N 1
ATOM 642 C CA . SER A 1 84 ? -7.354 -4.824 -3.930 1.00 88.00 84 SER A CA 1
ATOM 643 C C . SER A 1 84 ? -7.753 -3.797 -4.997 1.00 88.00 84 SER A C 1
ATOM 645 O O . SER A 1 84 ? -6.926 -3.151 -5.646 1.00 88.00 84 SER A O 1
ATOM 647 N N . GLY A 1 85 ? -9.066 -3.630 -5.186 1.00 83.38 85 GLY A N 1
ATOM 648 C CA . GLY A 1 85 ? -9.623 -2.767 -6.237 1.00 83.38 85 GLY A CA 1
ATOM 649 C C . GLY A 1 85 ? -9.596 -3.409 -7.629 1.00 83.38 85 GLY A C 1
ATOM 650 O O . GLY A 1 85 ? -9.738 -2.711 -8.631 1.00 83.38 85 GLY A O 1
ATOM 651 N N . GLY A 1 86 ? -9.417 -4.733 -7.690 1.00 89.81 86 GLY A N 1
ATOM 652 C CA . GLY A 1 86 ? -9.382 -5.505 -8.932 1.00 89.81 86 GLY A CA 1
ATOM 653 C C . GLY A 1 86 ? -8.049 -5.441 -9.678 1.00 89.81 86 GLY A C 1
ATOM 654 O O . GLY A 1 86 ? -8.003 -5.856 -10.834 1.00 89.81 86 GLY A O 1
ATOM 655 N N . LEU A 1 87 ? -6.974 -4.942 -9.053 1.00 94.00 87 LEU A N 1
ATOM 656 C CA . LEU A 1 87 ? -5.668 -4.819 -9.706 1.00 94.00 87 LEU A CA 1
ATOM 657 C C . LEU A 1 87 ? -5.110 -6.192 -10.094 1.00 94.00 87 LEU A C 1
ATOM 659 O O . LEU A 1 87 ? -4.720 -6.371 -11.244 1.00 94.00 87 LEU A O 1
ATOM 663 N N . SER A 1 88 ? -5.116 -7.159 -9.172 1.00 95.06 88 SER A N 1
ATOM 664 C CA . SER A 1 88 ? -4.622 -8.516 -9.452 1.00 95.06 88 SER A CA 1
ATOM 665 C C . SER A 1 88 ? -5.429 -9.207 -10.551 1.00 95.06 88 SER A C 1
ATOM 667 O O . SER A 1 88 ? -4.856 -9.717 -11.507 1.00 95.06 88 SER A O 1
ATOM 669 N N . ILE A 1 89 ? -6.762 -9.107 -10.501 1.00 94.62 89 ILE A N 1
ATOM 670 C CA . ILE A 1 89 ? -7.652 -9.663 -11.536 1.00 94.62 89 ILE A CA 1
ATOM 671 C C . ILE A 1 89 ? -7.404 -9.000 -12.901 1.00 94.62 89 ILE A C 1
ATOM 673 O O . ILE A 1 89 ? -7.335 -9.671 -13.930 1.00 94.62 89 ILE A O 1
ATOM 677 N N . GLY A 1 90 ? -7.276 -7.670 -12.934 1.00 95.69 90 GLY A N 1
ATOM 678 C CA . GLY A 1 90 ? -6.997 -6.930 -14.164 1.00 95.69 90 GLY A CA 1
ATOM 679 C C . GLY A 1 90 ? -5.627 -7.268 -14.754 1.00 95.69 90 GLY A C 1
ATOM 680 O O . GLY A 1 90 ? -5.489 -7.358 -15.976 1.00 95.69 90 GLY A O 1
ATOM 681 N N . TRP A 1 91 ? -4.634 -7.499 -13.895 1.00 97.50 91 TRP A N 1
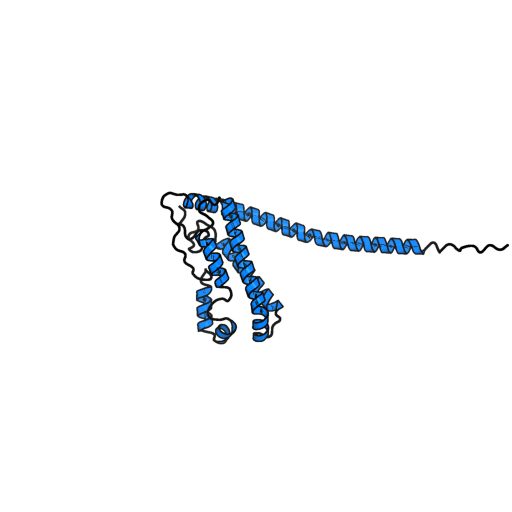ATOM 682 C CA . TRP A 1 91 ? -3.299 -7.931 -14.293 1.00 97.50 91 TRP A CA 1
ATOM 683 C C . TRP A 1 91 ? -3.314 -9.324 -14.911 1.00 97.50 91 TRP A C 1
ATOM 685 O O . TRP A 1 91 ? -2.803 -9.503 -16.017 1.00 97.50 91 TRP A O 1
ATOM 695 N N . GLU A 1 92 ? -3.953 -10.284 -14.239 1.00 96.75 92 GLU A N 1
ATOM 696 C CA . GLU A 1 92 ? -4.121 -11.649 -14.738 1.00 96.75 92 GLU A CA 1
ATOM 697 C C . GLU A 1 92 ? -4.828 -11.642 -16.100 1.00 96.75 92 GLU A C 1
ATOM 699 O O . GLU A 1 92 ? -4.374 -12.281 -17.054 1.00 96.75 92 GLU A O 1
ATOM 704 N N . TYR A 1 93 ? -5.895 -10.846 -16.230 1.00 96.81 93 TYR A N 1
ATOM 705 C CA . TYR A 1 93 ? -6.598 -10.671 -17.497 1.00 96.81 93 TYR A CA 1
ATOM 706 C C . TYR A 1 93 ? -5.674 -10.137 -18.600 1.00 96.81 93 TYR A C 1
ATOM 708 O O . TYR A 1 93 ? -5.680 -10.670 -19.711 1.00 96.81 93 TYR A O 1
ATOM 716 N N . LEU A 1 94 ? -4.869 -9.106 -18.317 1.00 96.00 94 LEU A N 1
ATOM 717 C CA . LEU A 1 94 ? -3.944 -8.527 -19.294 1.00 96.00 94 LEU A CA 1
ATOM 718 C C . LEU A 1 94 ? -2.856 -9.529 -19.707 1.00 96.00 94 LEU A C 1
ATOM 720 O O . LEU A 1 94 ? -2.610 -9.707 -20.903 1.00 96.00 94 LEU A O 1
ATOM 724 N N . ALA A 1 95 ? -2.268 -10.232 -18.737 1.00 96.88 95 ALA A N 1
ATOM 725 C CA . ALA A 1 95 ? -1.282 -11.282 -18.969 1.00 96.88 95 ALA A CA 1
ATOM 726 C C . ALA A 1 95 ? -1.853 -12.430 -19.815 1.00 96.88 95 ALA A C 1
ATOM 728 O O . ALA A 1 95 ? -1.202 -12.899 -20.744 1.00 96.88 95 ALA A O 1
ATOM 729 N N . GLY A 1 96 ? -3.110 -12.818 -19.595 1.00 96.69 96 GLY A N 1
ATOM 730 C CA . GLY A 1 96 ? -3.785 -13.827 -20.417 1.00 96.69 96 GLY A CA 1
ATOM 731 C C . GLY A 1 96 ? -4.070 -13.395 -21.864 1.00 96.69 96 GLY A C 1
ATOM 732 O O . GLY A 1 96 ? -4.431 -14.235 -22.693 1.00 96.69 96 GLY A O 1
ATOM 733 N N . LYS A 1 97 ? -3.943 -12.102 -22.192 1.00 97.31 97 LYS A N 1
ATOM 734 C CA . LYS A 1 97 ? -4.226 -11.552 -23.531 1.00 97.31 97 LYS A CA 1
ATOM 735 C C . LYS A 1 97 ? -2.982 -11.120 -24.295 1.00 97.31 97 LYS A C 1
ATOM 737 O O . LYS A 1 97 ? -2.992 -11.187 -25.523 1.00 97.31 97 LYS A O 1
ATOM 742 N N . ILE A 1 98 ? -1.939 -10.675 -23.601 1.00 97.50 98 ILE A N 1
ATOM 743 C CA . ILE A 1 98 ? -0.733 -10.122 -24.217 1.00 97.50 98 ILE A CA 1
ATOM 744 C C . ILE A 1 98 ? 0.457 -10.981 -23.802 1.00 97.50 98 ILE A C 1
ATOM 746 O O . ILE A 1 98 ? 0.970 -10.865 -22.692 1.00 97.50 98 ILE A O 1
ATOM 750 N N . LYS A 1 99 ? 0.911 -11.840 -24.719 1.00 95.81 99 LYS A N 1
ATOM 751 C CA . LYS A 1 99 ? 1.997 -12.794 -24.456 1.00 95.81 99 LYS A CA 1
ATOM 752 C C . LYS A 1 99 ? 3.290 -12.104 -24.019 1.00 95.81 99 LYS A C 1
ATOM 754 O O . LYS A 1 99 ? 3.940 -12.581 -23.093 1.00 95.81 99 LYS A O 1
ATOM 759 N N . ASP A 1 100 ? 3.643 -10.994 -24.659 1.00 94.69 100 ASP A N 1
ATOM 760 C CA . ASP A 1 100 ? 4.869 -10.263 -24.325 1.00 94.69 100 ASP A CA 1
ATOM 761 C C . ASP A 1 100 ? 4.769 -9.680 -22.911 1.00 94.69 100 ASP A C 1
ATOM 763 O O . ASP A 1 100 ? 5.666 -9.882 -22.106 1.00 94.69 100 ASP A O 1
ATOM 767 N N . PHE A 1 101 ? 3.616 -9.111 -22.538 1.00 95.62 101 PHE A N 1
ATOM 768 C CA . PHE A 1 101 ? 3.356 -8.663 -21.166 1.00 95.62 101 PHE A CA 1
ATOM 769 C C . PHE A 1 101 ? 3.518 -9.806 -20.158 1.00 95.62 101 PHE A C 1
ATOM 771 O O . PHE A 1 101 ? 4.249 -9.665 -19.184 1.00 95.62 101 PHE A O 1
ATOM 778 N N . GLN A 1 102 ? 2.883 -10.957 -20.397 1.00 96.81 102 GLN A N 1
ATOM 779 C CA . GLN A 1 102 ? 3.026 -12.118 -19.515 1.00 96.81 102 GLN A CA 1
ATOM 780 C C . GLN A 1 102 ? 4.481 -12.587 -19.411 1.00 96.81 102 GLN A C 1
ATOM 782 O O . GLN A 1 102 ? 4.920 -12.988 -18.336 1.00 96.81 102 GLN A O 1
ATOM 787 N N . THR A 1 103 ? 5.229 -12.536 -20.513 1.00 95.12 103 THR A N 1
ATOM 788 C CA . THR A 1 103 ? 6.637 -12.948 -20.548 1.00 95.12 103 THR A CA 1
ATOM 789 C C . THR A 1 103 ? 7.495 -12.011 -19.704 1.00 95.12 103 THR A C 1
ATOM 791 O O . THR A 1 103 ? 8.235 -12.481 -18.844 1.00 95.12 103 THR A O 1
ATOM 794 N N . SER A 1 104 ? 7.352 -10.697 -19.888 1.00 95.00 104 SER A N 1
ATOM 795 C CA . SER A 1 104 ? 8.170 -9.695 -19.195 1.00 95.00 104 SER A CA 1
ATOM 796 C C . SER A 1 104 ? 7.695 -9.415 -17.763 1.00 95.00 104 SER A C 1
ATOM 798 O O . SER A 1 104 ? 8.419 -8.807 -16.972 1.00 95.00 104 SER A O 1
ATOM 800 N N . HIS A 1 105 ? 6.458 -9.772 -17.403 1.00 95.94 105 HIS A N 1
ATOM 801 C CA . HIS A 1 105 ? 5.842 -9.338 -16.146 1.00 95.94 105 HIS A CA 1
ATOM 802 C C . HIS A 1 105 ? 5.124 -10.415 -15.332 1.00 95.94 105 HIS A C 1
ATOM 804 O O . HIS A 1 105 ? 4.777 -10.142 -14.184 1.00 95.94 105 HIS A O 1
ATOM 810 N N . GLY A 1 106 ? 4.957 -11.624 -15.861 1.00 96.25 106 GLY A N 1
ATOM 811 C CA . GLY A 1 106 ? 4.269 -12.715 -15.177 1.00 96.25 106 GLY A CA 1
ATOM 812 C C . GLY A 1 106 ? 2.744 -12.586 -15.191 1.00 96.25 106 GLY A C 1
ATOM 813 O O . GLY A 1 106 ? 2.166 -11.697 -15.817 1.00 96.25 106 GLY A O 1
ATOM 814 N N . THR A 1 107 ? 2.083 -13.522 -14.512 1.00 96.44 107 THR A N 1
ATOM 815 C CA . THR A 1 107 ? 0.615 -13.608 -14.412 1.00 96.44 107 THR A CA 1
ATOM 816 C C . THR A 1 107 ? 0.026 -12.762 -13.289 1.00 96.44 107 THR A C 1
ATOM 818 O O . THR A 1 107 ? -1.165 -12.479 -13.314 1.00 96.44 107 THR A O 1
ATOM 821 N N . GLU A 1 108 ? 0.853 -12.331 -12.341 1.00 96.44 108 GLU A N 1
ATOM 822 C CA . GLU A 1 108 ? 0.477 -11.523 -11.178 1.00 96.44 108 GLU A CA 1
ATOM 823 C C . GLU A 1 108 ? 1.316 -10.239 -11.152 1.00 96.44 108 GLU A C 1
ATOM 825 O O . GLU A 1 108 ? 2.445 -10.237 -11.664 1.00 96.44 108 GLU A O 1
ATOM 830 N N . PRO A 1 109 ? 0.822 -9.145 -10.541 1.00 97.06 109 PRO A N 1
ATOM 831 C CA . PRO A 1 109 ? 1.639 -7.977 -10.273 1.00 97.06 109 PRO A CA 1
ATOM 832 C C . PRO A 1 109 ? 2.924 -8.377 -9.534 1.00 97.06 109 PRO A C 1
ATOM 834 O O . PRO A 1 109 ? 2.873 -9.080 -8.525 1.00 97.06 109 PRO A O 1
ATOM 837 N N . PRO A 1 110 ? 4.095 -7.866 -9.938 1.00 97.31 110 PRO A N 1
ATOM 838 C CA . PRO A 1 110 ? 5.378 -8.216 -9.320 1.00 97.31 110 PRO A CA 1
ATOM 839 C C . PRO A 1 110 ? 5.466 -7.782 -7.843 1.00 97.31 110 PRO A C 1
ATOM 841 O O . PRO A 1 110 ? 6.357 -8.225 -7.119 1.00 97.31 110 PRO A O 1
ATOM 844 N N . TRP A 1 111 ? 4.565 -6.900 -7.397 1.00 98.12 111 TRP A N 1
ATOM 845 C CA . TRP A 1 111 ? 4.423 -6.443 -6.014 1.00 98.12 111 TRP A CA 1
ATOM 846 C C . TRP A 1 111 ? 3.207 -7.051 -5.295 1.00 98.12 111 TRP A C 1
ATOM 848 O O . TRP A 1 111 ? 2.857 -6.577 -4.216 1.00 98.12 111 TRP A O 1
ATOM 858 N N . GLU A 1 112 ? 2.554 -8.088 -5.830 1.00 98.31 112 GLU A N 1
ATOM 859 C CA . GLU A 1 112 ? 1.375 -8.694 -5.186 1.00 98.31 112 GLU A CA 1
ATOM 860 C C . GLU A 1 112 ? 1.681 -9.193 -3.768 1.00 98.31 112 GLU A C 1
ATOM 862 O O . GLU A 1 112 ? 0.920 -8.952 -2.833 1.00 98.31 112 GLU A O 1
ATOM 867 N N . SER A 1 113 ? 2.869 -9.762 -3.559 1.00 98.12 113 SER A N 1
ATOM 868 C CA . SER A 1 113 ? 3.341 -10.133 -2.217 1.00 98.12 113 SER A CA 1
ATOM 869 C C . SER A 1 113 ? 3.415 -8.948 -1.235 1.00 98.12 113 SER A C 1
ATOM 871 O O . SER A 1 113 ? 3.180 -9.133 -0.037 1.00 98.12 113 SER A O 1
ATOM 873 N N . CYS A 1 114 ? 3.678 -7.726 -1.718 1.00 98.69 114 CYS A N 1
ATOM 874 C CA . CYS A 1 114 ? 3.614 -6.513 -0.902 1.00 98.69 114 CYS A CA 1
ATOM 875 C C . CYS A 1 114 ? 2.169 -6.208 -0.477 1.00 98.69 114 CYS A C 1
ATOM 877 O O . CYS A 1 114 ? 1.941 -5.874 0.686 1.00 98.69 114 CYS A O 1
ATOM 879 N N . CYS A 1 115 ? 1.205 -6.364 -1.392 1.00 98.56 115 CYS A N 1
ATOM 880 C CA . CYS A 1 115 ? -0.222 -6.191 -1.106 1.00 98.56 115 CYS A CA 1
ATOM 881 C C . CYS A 1 115 ? -0.718 -7.235 -0.093 1.00 98.56 115 CYS A C 1
ATOM 883 O O . CYS A 1 115 ? -1.281 -6.868 0.928 1.00 98.56 115 CYS A O 1
ATOM 885 N N . ILE A 1 116 ? -0.376 -8.515 -0.263 1.00 98.50 116 ILE A N 1
ATOM 886 C CA . ILE A 1 116 ? -0.761 -9.575 0.687 1.00 98.50 116 ILE A CA 1
ATOM 887 C C . ILE A 1 116 ? -0.184 -9.314 2.092 1.00 98.50 116 ILE A C 1
ATOM 889 O O . ILE A 1 116 ? -0.832 -9.568 3.109 1.00 98.50 116 ILE A O 1
ATOM 893 N N . SER A 1 117 ? 1.050 -8.807 2.183 1.00 98.56 117 SER A N 1
ATOM 894 C CA . SER A 1 117 ? 1.657 -8.421 3.466 1.00 98.56 117 SER A CA 1
ATOM 895 C C . SER A 1 117 ? 0.923 -7.242 4.121 1.00 98.56 117 SER A C 1
ATOM 897 O O . SER A 1 117 ? 0.691 -7.236 5.334 1.00 98.56 117 SER A O 1
ATOM 899 N N . HIS A 1 118 ? 0.516 -6.260 3.316 1.00 98.62 118 HIS A N 1
ATOM 900 C CA . HIS A 1 118 ? -0.294 -5.120 3.744 1.00 98.62 118 HIS A CA 1
ATOM 901 C C . HIS A 1 118 ? -1.683 -5.556 4.227 1.00 98.62 118 HIS A C 1
ATOM 903 O O . HIS A 1 118 ? -2.075 -5.196 5.343 1.00 98.62 118 HIS A O 1
ATOM 909 N N . ASP A 1 119 ? -2.342 -6.449 3.489 1.00 98.56 119 ASP A N 1
ATOM 910 C CA . ASP A 1 119 ? -3.631 -7.041 3.841 1.00 98.56 119 ASP A CA 1
ATOM 911 C C . ASP A 1 119 ? -3.599 -7.717 5.205 1.00 98.56 119 ASP A C 1
ATOM 913 O O . ASP A 1 119 ? -4.555 -7.603 5.965 1.00 98.56 119 ASP A O 1
ATOM 917 N N . ARG A 1 120 ? -2.505 -8.397 5.574 1.00 98.44 120 ARG A N 1
ATOM 918 C CA . ARG A 1 120 ? -2.381 -9.026 6.906 1.00 98.44 120 ARG A CA 1
ATOM 919 C C . ARG A 1 120 ? -2.425 -8.002 8.034 1.00 98.44 120 ARG A C 1
ATOM 921 O O . ARG A 1 120 ? -3.029 -8.253 9.081 1.00 98.44 120 ARG A O 1
ATOM 928 N N . LYS A 1 121 ? -1.805 -6.839 7.831 1.00 98.38 121 LYS A N 1
ATOM 929 C CA . LYS A 1 121 ? -1.863 -5.734 8.798 1.00 98.38 121 LYS A CA 1
ATOM 930 C C . LYS A 1 121 ? -3.268 -5.137 8.831 1.00 98.38 121 LYS A C 1
ATOM 932 O O . LYS A 1 121 ? -3.830 -4.955 9.910 1.00 98.38 121 LYS A O 1
ATOM 937 N N . TYR A 1 122 ? -3.859 -4.917 7.660 1.00 98.25 122 TYR A N 1
ATOM 938 C CA . TYR A 1 122 ? -5.212 -4.389 7.519 1.00 98.25 122 TYR A CA 1
ATOM 939 C C . TYR A 1 122 ? -6.280 -5.306 8.103 1.00 98.25 122 TYR A C 1
ATOM 941 O O . TYR A 1 122 ? -7.208 -4.817 8.732 1.00 98.25 122 TYR A O 1
ATOM 949 N N . HIS A 1 123 ? -6.127 -6.618 7.981 1.00 98.38 123 HIS A N 1
ATOM 950 C CA . HIS A 1 123 ? -7.041 -7.606 8.535 1.00 98.38 123 HIS A CA 1
ATOM 951 C C . HIS A 1 123 ? -7.226 -7.412 10.041 1.00 98.38 123 HIS A C 1
ATOM 953 O O . HIS A 1 123 ? -8.344 -7.279 10.538 1.00 98.38 123 HIS A O 1
ATOM 959 N N . THR A 1 124 ? -6.106 -7.349 10.764 1.00 97.69 124 THR A N 1
ATOM 960 C CA . THR A 1 124 ? -6.096 -7.240 12.228 1.00 97.69 124 THR A CA 1
ATOM 961 C C . THR A 1 124 ? -6.416 -5.823 12.702 1.00 97.69 124 THR A C 1
ATOM 963 O O . THR A 1 124 ? -7.075 -5.633 13.730 1.00 97.69 124 THR A O 1
ATOM 966 N N . GLY A 1 125 ? -5.978 -4.815 11.945 1.00 96.75 125 GLY A N 1
ATOM 967 C CA . GLY A 1 125 ? -6.148 -3.410 12.285 1.00 96.75 125 GLY A CA 1
ATOM 968 C C . GLY A 1 125 ? -5.431 -3.009 13.582 1.00 96.75 125 GLY A C 1
ATOM 969 O O . GLY A 1 125 ? -5.946 -2.172 14.325 1.00 96.75 125 GLY A O 1
ATOM 970 N N . GLY A 1 126 ? -4.314 -3.668 13.914 1.00 93.88 126 GLY A N 1
ATOM 971 C CA . GLY A 1 126 ? -3.649 -3.606 15.225 1.00 93.88 126 GLY A CA 1
ATOM 972 C C . GLY A 1 126 ? -4.074 -4.741 16.168 1.00 93.88 126 GLY A C 1
ATOM 973 O O . GLY A 1 126 ? -4.930 -5.556 15.821 1.00 93.88 126 GLY A O 1
ATOM 974 N N . SER A 1 127 ? -3.499 -4.788 17.371 1.00 90.62 127 SER A N 1
ATOM 975 C CA . SER A 1 127 ? -3.896 -5.746 18.413 1.00 90.62 127 SER A CA 1
ATOM 976 C C . SER A 1 127 ? -5.318 -5.483 18.930 1.00 90.62 127 SER A C 1
ATOM 978 O O . SER A 1 127 ? -5.991 -4.525 18.526 1.00 90.62 127 SER A O 1
ATOM 980 N N . HIS A 1 128 ? -5.788 -6.355 19.822 1.00 88.44 128 HIS A N 1
ATOM 981 C CA . HIS A 1 128 ? -7.090 -6.220 20.467 1.00 88.44 128 HIS A CA 1
ATOM 982 C C . HIS A 1 128 ? -7.150 -5.006 21.416 1.00 88.44 128 HIS A C 1
ATOM 984 O O . HIS A 1 128 ? -8.163 -4.317 21.441 1.00 88.44 128 HIS A O 1
ATOM 990 N N . GLU A 1 129 ? -6.062 -4.691 22.133 1.00 89.81 129 GLU A N 1
ATOM 991 C CA . GLU A 1 129 ? -5.990 -3.549 23.066 1.00 89.81 129 GLU A CA 1
ATOM 992 C C . GLU A 1 129 ? -5.471 -2.243 22.441 1.00 89.81 129 GLU A C 1
ATOM 994 O O . GLU A 1 129 ? -5.257 -1.265 23.154 1.00 89.81 129 GLU A O 1
ATOM 999 N N . THR A 1 130 ? -5.236 -2.212 21.128 1.00 93.00 130 THR A N 1
ATOM 1000 C CA . THR A 1 130 ? -4.693 -1.027 20.446 1.00 93.00 130 THR A CA 1
ATOM 1001 C C . THR A 1 130 ? -5.628 0.176 20.616 1.00 93.00 130 THR A C 1
ATOM 1003 O O . THR A 1 130 ? -6.804 0.116 20.248 1.00 93.00 130 THR A O 1
ATOM 1006 N N . THR A 1 131 ? -5.101 1.289 21.130 1.00 96.75 131 THR A N 1
ATOM 1007 C CA . THR A 1 131 ? -5.843 2.556 21.237 1.00 96.75 131 THR A CA 1
ATOM 1008 C C . THR A 1 131 ? -6.104 3.176 19.860 1.00 96.75 131 THR A C 1
ATOM 1010 O O . THR A 1 131 ? -5.449 2.837 18.875 1.00 96.75 131 THR A O 1
ATOM 1013 N N . ALA A 1 132 ? -7.034 4.131 19.762 1.00 97.25 132 ALA A N 1
ATOM 1014 C CA . ALA A 1 132 ? -7.335 4.797 18.491 1.00 97.25 132 ALA A CA 1
ATOM 1015 C C . ALA A 1 132 ? -6.101 5.492 17.874 1.00 97.25 132 ALA A C 1
ATOM 1017 O O . ALA A 1 132 ? -5.834 5.352 16.679 1.00 97.25 132 ALA A O 1
ATOM 1018 N N . ASP A 1 133 ? -5.292 6.164 18.698 1.00 96.50 133 ASP A N 1
ATOM 1019 C CA . ASP A 1 133 ? -4.050 6.816 18.269 1.00 96.50 133 ASP A CA 1
ATOM 1020 C C . ASP A 1 133 ? -2.991 5.828 17.770 1.00 96.50 133 ASP A C 1
ATOM 1022 O O . ASP A 1 133 ? -2.347 6.058 16.742 1.00 96.50 133 ASP A O 1
ATOM 1026 N N . GLU A 1 134 ? -2.796 4.719 18.483 1.00 97.69 134 GLU A N 1
ATOM 1027 C CA . GLU A 1 134 ? -1.888 3.654 18.047 1.00 97.69 134 GLU A CA 1
ATOM 1028 C C . GLU A 1 134 ? -2.398 2.996 16.767 1.00 97.69 134 GLU A C 1
ATOM 1030 O O . GLU A 1 134 ? -1.610 2.713 15.867 1.00 97.69 134 GLU A O 1
ATOM 1035 N N . SER A 1 135 ? -3.715 2.826 16.639 1.00 98.00 135 SER A N 1
ATOM 1036 C CA . SER A 1 135 ? -4.331 2.278 15.437 1.00 98.00 135 SER A CA 1
ATOM 1037 C C . SER A 1 135 ? -4.121 3.186 14.225 1.00 98.00 135 SER A C 1
ATOM 1039 O O . SER A 1 135 ? -3.865 2.663 13.140 1.00 98.00 135 SER A O 1
ATOM 1041 N N . PHE A 1 136 ? -4.226 4.508 14.382 1.00 97.81 136 PHE A N 1
ATOM 1042 C CA . PHE A 1 136 ? -3.948 5.468 13.310 1.00 97.81 136 PHE A CA 1
ATOM 1043 C C . PHE A 1 136 ? -2.485 5.384 12.857 1.00 97.81 136 PHE A C 1
ATOM 1045 O O . PHE A 1 136 ? -2.198 5.267 11.663 1.00 97.81 136 PHE A O 1
ATOM 1052 N N . LYS A 1 137 ? -1.549 5.357 13.814 1.00 97.06 137 LYS A N 1
ATOM 1053 C CA . LYS A 1 137 ? -0.112 5.224 13.526 1.00 97.06 137 LYS A CA 1
ATOM 1054 C C . LYS A 1 137 ? 0.212 3.899 12.836 1.00 97.06 137 LYS A C 1
ATOM 1056 O O . LYS A 1 137 ? 0.899 3.906 11.819 1.00 97.06 137 LYS A O 1
ATOM 1061 N N . ALA A 1 138 ? -0.327 2.788 13.337 1.00 98.06 138 ALA A N 1
ATOM 1062 C CA . ALA A 1 138 ? -0.111 1.456 12.774 1.00 98.06 138 ALA A CA 1
ATOM 1063 C C . ALA A 1 138 ? -0.644 1.338 11.339 1.00 98.06 138 ALA A C 1
ATOM 1065 O O . ALA A 1 138 ? -0.010 0.712 10.489 1.00 98.06 138 ALA A O 1
ATOM 1066 N N . ARG A 1 139 ? -1.784 1.977 11.050 1.00 98.06 139 ARG A N 1
ATOM 1067 C CA . ARG A 1 139 ? -2.340 2.069 9.696 1.00 98.06 139 ARG A CA 1
ATOM 1068 C C . ARG A 1 139 ? -1.386 2.812 8.761 1.00 98.06 139 ARG A C 1
ATOM 1070 O O . ARG A 1 139 ? -0.988 2.259 7.739 1.00 98.06 139 ARG A O 1
ATOM 1077 N N . LYS A 1 140 ? -0.951 4.018 9.144 1.00 97.50 140 LYS A N 1
ATOM 1078 C CA . LYS A 1 140 ? 0.011 4.808 8.358 1.00 97.50 140 LYS A CA 1
ATOM 1079 C C . LYS A 1 140 ? 1.329 4.054 8.133 1.00 97.50 140 LYS A C 1
ATOM 1081 O O . LYS A 1 140 ? 1.874 4.082 7.033 1.00 97.50 140 LYS A O 1
ATOM 1086 N N . GLU A 1 141 ? 1.825 3.348 9.146 1.00 98.06 141 GLU A N 1
ATOM 1087 C CA . GLU A 1 141 ? 3.027 2.517 9.036 1.00 98.06 141 GLU A CA 1
ATOM 1088 C C . GLU A 1 141 ? 2.834 1.338 8.072 1.00 98.06 141 GLU A C 1
ATOM 1090 O O . GLU A 1 141 ? 3.723 1.043 7.272 1.00 98.06 141 GLU A O 1
ATOM 1095 N N . ALA A 1 142 ? 1.674 0.673 8.101 1.00 98.62 142 ALA A N 1
ATOM 1096 C CA . ALA A 1 142 ? 1.346 -0.372 7.136 1.00 98.62 142 ALA A CA 1
ATOM 1097 C C . ALA A 1 142 ? 1.365 0.174 5.700 1.00 98.62 142 ALA A C 1
ATOM 1099 O O . ALA A 1 142 ? 1.991 -0.428 4.827 1.00 98.62 142 ALA A O 1
ATOM 1100 N N . ASP A 1 143 ? 0.753 1.338 5.482 1.00 98.56 143 ASP A N 1
ATOM 1101 C CA . ASP A 1 143 ? 0.674 2.002 4.177 1.00 98.56 143 ASP A CA 1
ATOM 1102 C C . ASP A 1 143 ? 2.060 2.406 3.657 1.00 98.56 143 ASP A C 1
ATOM 1104 O O . ASP A 1 143 ? 2.393 2.185 2.489 1.00 98.56 143 ASP A O 1
ATOM 1108 N N . LEU A 1 144 ? 2.911 2.943 4.534 1.00 98.56 144 LEU A N 1
ATOM 1109 C CA . LEU A 1 144 ? 4.290 3.284 4.191 1.00 98.56 144 LEU A CA 1
ATOM 1110 C C . LEU A 1 144 ? 5.132 2.034 3.892 1.00 98.56 144 LEU A C 1
ATOM 1112 O O . LEU A 1 144 ? 5.929 2.042 2.955 1.00 98.56 144 LEU A O 1
ATOM 1116 N N . ALA A 1 145 ? 4.937 0.944 4.638 1.00 98.81 145 ALA A N 1
ATOM 1117 C CA . ALA A 1 145 ? 5.625 -0.319 4.379 1.00 98.81 145 ALA A CA 1
ATOM 1118 C C . ALA A 1 145 ? 5.255 -0.908 3.005 1.00 98.81 145 ALA A C 1
ATOM 1120 O O . ALA A 1 145 ? 6.134 -1.406 2.303 1.00 98.81 145 ALA A O 1
ATOM 1121 N N . LEU A 1 146 ? 3.986 -0.798 2.588 1.00 98.81 146 LEU A N 1
ATOM 1122 C CA . LEU A 1 146 ? 3.556 -1.166 1.233 1.00 98.81 146 LEU A CA 1
ATOM 1123 C C . LEU A 1 146 ? 4.304 -0.343 0.178 1.00 98.81 146 LEU A C 1
ATOM 1125 O O . LEU A 1 146 ? 4.879 -0.910 -0.751 1.00 98.81 146 LEU A O 1
ATOM 1129 N N . LYS A 1 147 ? 4.350 0.985 0.353 1.00 98.81 147 LYS A N 1
ATOM 1130 C CA . LYS A 1 147 ? 5.081 1.893 -0.542 1.00 98.81 147 LYS A CA 1
ATOM 1131 C C . LYS A 1 147 ? 6.546 1.476 -0.695 1.00 98.81 147 LYS A C 1
ATOM 1133 O O . LYS A 1 147 ? 7.035 1.353 -1.814 1.00 98.81 147 LYS A O 1
ATOM 1138 N N . ILE A 1 148 ? 7.232 1.241 0.423 1.00 98.88 148 ILE A N 1
ATOM 1139 C CA . ILE A 1 148 ? 8.648 0.853 0.439 1.00 98.88 148 ILE A CA 1
ATOM 1140 C C . ILE A 1 148 ? 8.855 -0.490 -0.275 1.00 98.88 148 ILE A C 1
ATOM 1142 O O . ILE A 1 148 ? 9.717 -0.584 -1.143 1.00 98.88 148 ILE A O 1
ATOM 1146 N N . CYS A 1 149 ? 8.017 -1.493 -0.004 1.00 98.88 149 CYS A N 1
ATOM 1147 C CA . CYS A 1 149 ? 8.106 -2.802 -0.660 1.00 98.88 149 CYS A CA 1
ATOM 1148 C C . CYS A 1 149 ? 7.940 -2.715 -2.193 1.00 98.88 149 CYS A C 1
ATOM 1150 O O . CYS A 1 149 ? 8.632 -3.404 -2.950 1.00 98.88 149 CYS A O 1
ATOM 1152 N N . ILE A 1 150 ? 7.060 -1.830 -2.681 1.00 98.81 150 ILE A N 1
ATOM 1153 C CA . ILE A 1 150 ? 6.893 -1.582 -4.123 1.00 98.81 150 ILE A CA 1
ATOM 1154 C C . ILE A 1 150 ? 8.143 -0.912 -4.712 1.00 98.81 150 ILE A C 1
ATOM 1156 O O . ILE A 1 150 ? 8.609 -1.328 -5.774 1.00 98.81 150 ILE A O 1
ATOM 1160 N N . LEU A 1 151 ? 8.723 0.079 -4.025 1.00 98.81 151 LEU A N 1
ATOM 1161 C CA . LEU A 1 151 ? 9.973 0.724 -4.455 1.00 98.81 151 LEU A CA 1
ATOM 1162 C C . LEU A 1 151 ? 11.118 -0.292 -4.570 1.00 98.81 151 LEU A C 1
ATOM 1164 O O . LEU A 1 151 ? 11.809 -0.336 -5.587 1.00 98.81 151 LEU A O 1
ATOM 1168 N N . GLU A 1 152 ? 11.278 -1.153 -3.565 1.00 98.75 152 GLU A N 1
ATOM 1169 C CA . GLU A 1 152 ? 12.280 -2.226 -3.564 1.00 98.75 152 GLU A CA 1
ATOM 1170 C C . GLU A 1 152 ? 12.043 -3.238 -4.691 1.00 98.75 152 GLU A C 1
ATOM 1172 O O . GLU A 1 152 ? 12.989 -3.752 -5.291 1.00 98.75 152 GLU A O 1
ATOM 1177 N N . THR A 1 153 ? 10.779 -3.511 -5.023 1.00 98.62 153 THR A N 1
ATOM 1178 C CA . THR A 1 153 ? 10.427 -4.319 -6.197 1.00 98.62 153 THR A CA 1
ATOM 1179 C C . THR A 1 153 ? 10.896 -3.648 -7.487 1.00 98.62 153 THR A C 1
ATOM 1181 O O . THR A 1 153 ? 11.477 -4.323 -8.333 1.00 98.62 153 THR A O 1
ATOM 1184 N N . GLY A 1 154 ? 10.744 -2.328 -7.611 1.00 98.31 154 GLY A N 1
ATOM 1185 C CA . GLY A 1 154 ? 11.274 -1.562 -8.740 1.00 98.31 154 GLY A CA 1
ATOM 1186 C C . GLY A 1 154 ? 12.788 -1.668 -8.883 1.00 98.31 154 GLY A C 1
ATOM 1187 O O . GLY A 1 154 ? 13.274 -2.010 -9.957 1.00 98.31 154 GLY A O 1
ATOM 1188 N N . VAL A 1 155 ? 13.526 -1.470 -7.786 1.00 98.50 155 VAL A N 1
ATOM 1189 C CA . VAL A 1 155 ? 14.996 -1.590 -7.767 1.00 98.50 155 VAL A CA 1
ATOM 1190 C C . VAL A 1 155 ? 15.448 -2.985 -8.202 1.00 98.50 155 VAL A C 1
ATOM 1192 O O . VAL A 1 155 ? 16.342 -3.114 -9.037 1.00 98.50 155 VAL A O 1
ATOM 1195 N N . ARG A 1 156 ? 14.810 -4.045 -7.684 1.00 98.44 156 ARG A N 1
ATOM 1196 C CA . ARG A 1 156 ? 15.155 -5.431 -8.052 1.00 98.44 156 ARG A CA 1
ATOM 1197 C C . ARG A 1 156 ? 14.904 -5.732 -9.527 1.00 98.44 156 ARG A C 1
ATOM 1199 O O . ARG A 1 156 ? 15.655 -6.504 -10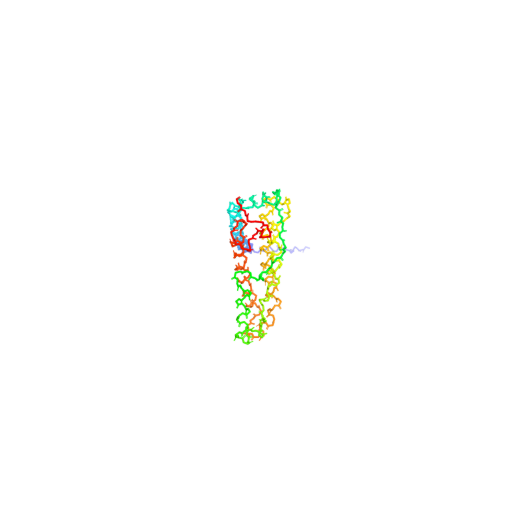.115 1.00 98.44 156 ARG A O 1
ATOM 1206 N N . ARG A 1 157 ? 13.857 -5.147 -10.112 1.00 97.94 157 ARG A N 1
ATOM 1207 C CA . ARG A 1 157 ? 13.448 -5.405 -11.500 1.00 97.94 157 ARG A CA 1
ATOM 1208 C C . ARG A 1 157 ? 14.112 -4.491 -12.524 1.00 97.94 157 ARG A C 1
ATOM 1210 O O . ARG A 1 157 ? 14.079 -4.810 -13.709 1.00 97.94 157 ARG A O 1
ATOM 1217 N N . ALA A 1 158 ? 14.720 -3.388 -12.092 1.00 98.44 158 ALA A N 1
ATOM 1218 C CA . ALA A 1 158 ? 15.321 -2.407 -12.988 1.00 98.44 158 ALA A CA 1
ATOM 1219 C C . ALA A 1 158 ? 16.323 -3.009 -13.991 1.00 98.44 158 ALA A C 1
ATOM 1221 O O . ALA A 1 158 ? 16.167 -2.725 -15.174 1.00 98.44 158 ALA A O 1
ATOM 1222 N N . PRO A 1 159 ? 17.275 -3.889 -13.613 1.00 98.06 159 PRO A N 1
ATOM 1223 C CA . PRO A 1 159 ? 18.231 -4.439 -14.579 1.00 98.06 159 PRO A CA 1
ATOM 1224 C C . PRO A 1 159 ? 17.575 -5.265 -15.695 1.00 98.06 159 PRO A C 1
ATOM 1226 O O . PRO A 1 159 ? 17.956 -5.143 -16.856 1.00 98.06 159 PRO A O 1
ATOM 1229 N N . GLU A 1 160 ? 16.586 -6.088 -15.343 1.00 96.62 160 GLU A N 1
ATOM 1230 C CA . GLU A 1 160 ? 15.861 -6.948 -16.285 1.00 96.62 160 GLU A CA 1
ATOM 1231 C C . GLU A 1 160 ? 14.995 -6.114 -17.235 1.00 96.62 160 GLU A C 1
ATOM 1233 O O . GLU A 1 160 ? 15.102 -6.241 -18.452 1.00 96.62 160 GLU A O 1
ATOM 1238 N N . LEU A 1 161 ? 14.179 -5.211 -16.686 1.00 97.62 161 LEU A N 1
ATOM 1239 C CA . LEU A 1 161 ? 13.255 -4.400 -17.481 1.00 97.62 161 LEU A CA 1
ATOM 1240 C C . LEU A 1 161 ? 13.973 -3.367 -18.351 1.00 97.62 161 LEU A C 1
ATOM 1242 O O . LEU A 1 161 ? 13.485 -3.029 -19.426 1.00 97.62 161 LEU A O 1
ATOM 1246 N N . SER A 1 162 ? 15.135 -2.886 -17.914 1.00 98.00 162 SER A N 1
ATOM 1247 C CA . SER A 1 162 ? 15.989 -2.033 -18.735 1.00 98.00 162 SER A CA 1
ATOM 1248 C C . SER A 1 162 ? 16.472 -2.729 -19.996 1.00 98.00 162 SER A C 1
ATOM 1250 O O . SER A 1 162 ? 16.458 -2.121 -21.061 1.00 98.00 162 SER A O 1
ATOM 1252 N N . ALA A 1 163 ? 16.882 -3.995 -19.882 1.00 97.19 163 ALA A N 1
ATOM 1253 C CA . ALA A 1 163 ? 17.316 -4.776 -21.033 1.00 97.19 163 ALA A CA 1
ATOM 1254 C C . ALA A 1 163 ? 16.143 -5.110 -21.966 1.00 97.19 163 ALA A C 1
ATOM 1256 O O . ALA A 1 163 ? 16.297 -5.043 -23.180 1.00 97.19 163 ALA A O 1
ATOM 1257 N N . GLU A 1 164 ? 14.980 -5.433 -21.397 1.00 96.38 164 GLU A N 1
ATOM 1258 C CA . GLU A 1 164 ? 13.776 -5.785 -22.156 1.00 96.38 164 GLU A CA 1
ATOM 1259 C C . GLU A 1 164 ? 13.203 -4.602 -22.953 1.00 96.38 164 GLU A C 1
ATOM 1261 O O . GLU A 1 164 ? 12.806 -4.764 -24.105 1.00 96.38 164 GLU A O 1
ATOM 1266 N N . TYR A 1 165 ? 13.160 -3.407 -22.354 1.00 96.56 165 TYR A N 1
ATOM 1267 C CA . TYR A 1 165 ? 12.500 -2.237 -22.947 1.00 96.56 165 TYR A CA 1
ATOM 1268 C C . TYR A 1 165 ? 13.451 -1.188 -23.532 1.00 96.56 165 TYR A C 1
ATOM 1270 O O . TYR A 1 165 ? 12.972 -0.154 -23.991 1.00 96.56 165 TYR A O 1
ATOM 1278 N N . ASP A 1 166 ? 14.764 -1.436 -23.526 1.00 97.81 166 ASP A N 1
ATOM 1279 C CA . ASP A 1 166 ? 15.800 -0.490 -23.977 1.00 97.81 166 ASP A CA 1
ATOM 1280 C C . ASP A 1 166 ? 15.693 0.886 -23.285 1.00 97.81 166 ASP A C 1
ATOM 1282 O O . ASP A 1 166 ? 15.731 1.950 -23.902 1.00 97.81 166 ASP A O 1
ATOM 1286 N N . VAL A 1 167 ? 15.524 0.855 -21.959 1.00 98.00 167 VAL A N 1
ATOM 1287 C CA . VAL A 1 167 ? 15.432 2.046 -21.094 1.00 98.00 167 VAL A CA 1
ATOM 1288 C C . VAL A 1 167 ? 16.466 1.987 -19.978 1.00 98.00 167 VAL A C 1
ATOM 1290 O O . VAL A 1 167 ? 16.931 0.918 -19.579 1.00 98.00 167 VAL A O 1
ATOM 1293 N N . SER A 1 168 ? 16.816 3.132 -19.400 1.00 98.38 168 SER A N 1
ATOM 1294 C CA . SER A 1 168 ? 17.746 3.163 -18.270 1.00 98.38 168 SER A CA 1
ATOM 1295 C C . SER A 1 168 ? 17.131 2.552 -16.995 1.00 98.38 168 SER A C 1
ATOM 1297 O O . SER A 1 168 ? 15.921 2.664 -16.776 1.00 98.38 168 SER A O 1
ATOM 1299 N N . PRO A 1 169 ? 17.943 1.975 -16.083 1.00 98.25 169 PRO A N 1
ATOM 1300 C CA . PRO A 1 169 ? 17.445 1.477 -14.794 1.00 98.25 169 PRO A CA 1
ATOM 1301 C C . PRO A 1 169 ? 16.726 2.560 -13.989 1.00 98.25 169 PRO A C 1
ATOM 1303 O O . PRO A 1 169 ? 15.748 2.302 -13.289 1.00 98.25 169 PRO A O 1
ATOM 1306 N N . ARG A 1 170 ? 17.172 3.810 -14.155 1.00 97.94 170 ARG A N 1
ATOM 1307 C CA . ARG A 1 170 ? 16.570 4.965 -13.503 1.00 97.94 170 ARG A CA 1
ATOM 1308 C C . ARG A 1 170 ? 15.145 5.233 -13.981 1.00 97.94 170 ARG A C 1
ATOM 1310 O O . ARG A 1 170 ? 14.303 5.606 -13.168 1.00 97.94 170 ARG A O 1
ATOM 1317 N N . GLU A 1 171 ? 14.866 5.063 -15.268 1.00 98.38 171 GLU A N 1
ATOM 1318 C CA . GLU A 1 171 ? 13.508 5.216 -15.801 1.00 98.38 171 GLU A CA 1
ATOM 1319 C C . GLU A 1 171 ? 12.562 4.166 -15.214 1.00 98.38 171 GLU A C 1
ATOM 1321 O O . GLU A 1 171 ? 11.454 4.511 -14.802 1.00 98.38 171 GLU A O 1
ATOM 1326 N N . VAL A 1 172 ? 13.024 2.919 -15.060 1.00 98.25 172 VAL A N 1
ATOM 1327 C CA . VAL A 1 172 ? 12.248 1.868 -14.383 1.00 98.25 172 VAL A CA 1
ATOM 1328 C C . VAL A 1 172 ? 11.958 2.256 -12.930 1.00 98.25 172 VAL A C 1
ATOM 1330 O O . VAL A 1 172 ? 10.806 2.213 -12.498 1.00 98.25 172 VAL A O 1
ATOM 1333 N N . GLU A 1 173 ? 12.964 2.700 -12.172 1.00 98.31 173 GLU A N 1
ATOM 1334 C CA . GLU A 1 173 ? 12.769 3.153 -10.785 1.00 98.31 173 GLU A CA 1
ATOM 1335 C C . GLU A 1 173 ? 11.769 4.314 -10.666 1.00 98.31 173 GLU A C 1
ATOM 1337 O O . GLU A 1 173 ? 10.977 4.353 -9.721 1.00 98.31 173 GLU A O 1
ATOM 1342 N N . ILE A 1 174 ? 11.775 5.260 -11.613 1.00 98.44 174 ILE A N 1
ATOM 1343 C CA . ILE A 1 174 ? 10.827 6.385 -11.638 1.00 98.44 174 ILE A CA 1
ATOM 1344 C C . ILE A 1 174 ? 9.395 5.878 -11.840 1.00 98.44 174 ILE A C 1
ATOM 1346 O O . ILE A 1 174 ? 8.488 6.327 -11.135 1.00 98.44 174 ILE A O 1
ATOM 1350 N N . ILE A 1 175 ? 9.189 4.910 -12.739 1.00 98.12 175 ILE A N 1
ATOM 1351 C CA . ILE A 1 175 ? 7.875 4.285 -12.951 1.00 98.12 175 ILE A CA 1
ATOM 1352 C C . ILE A 1 175 ? 7.392 3.615 -11.659 1.00 98.12 175 ILE A C 1
ATOM 1354 O O . ILE A 1 175 ? 6.271 3.869 -11.215 1.00 98.12 175 ILE A O 1
ATOM 1358 N N . TYR A 1 176 ? 8.244 2.824 -11.000 1.00 98.56 176 TYR A N 1
ATOM 1359 C CA . TYR A 1 176 ? 7.890 2.184 -9.727 1.00 98.56 176 TYR A CA 1
ATOM 1360 C C . TYR A 1 176 ? 7.674 3.180 -8.590 1.00 98.56 176 TYR A C 1
ATOM 1362 O O . TYR A 1 176 ? 6.825 2.942 -7.735 1.00 98.56 176 TYR A O 1
ATOM 1370 N N . THR A 1 177 ? 8.377 4.312 -8.597 1.00 98.69 177 THR A N 1
ATOM 1371 C CA . THR A 1 177 ? 8.118 5.409 -7.657 1.00 98.69 177 THR A CA 1
ATOM 1372 C C . THR A 1 177 ? 6.706 5.955 -7.840 1.00 98.69 177 THR A C 1
ATOM 1374 O O . THR A 1 177 ? 5.970 6.084 -6.862 1.00 98.69 177 THR A O 1
ATOM 1377 N N . GLY A 1 178 ? 6.285 6.180 -9.088 1.00 98.56 178 GLY A N 1
ATOM 1378 C CA . GLY A 1 178 ? 4.916 6.593 -9.400 1.00 98.56 178 GLY A CA 1
ATOM 1379 C C . GLY A 1 178 ? 3.866 5.571 -8.950 1.00 98.56 178 GLY A C 1
ATOM 1380 O O . GLY A 1 178 ? 2.865 5.951 -8.343 1.00 98.56 178 GLY A O 1
ATOM 1381 N N . ILE A 1 179 ? 4.110 4.275 -9.183 1.00 98.12 179 ILE A N 1
ATOM 1382 C CA . ILE A 1 179 ? 3.224 3.189 -8.725 1.00 98.12 179 ILE A CA 1
ATOM 1383 C C . ILE A 1 179 ? 3.140 3.172 -7.194 1.00 98.12 179 ILE A C 1
ATOM 1385 O O . ILE A 1 179 ? 2.042 3.126 -6.642 1.00 98.12 179 ILE A O 1
ATOM 1389 N N . ALA A 1 180 ? 4.278 3.247 -6.502 1.00 98.62 180 ALA A N 1
ATOM 1390 C CA . ALA A 1 180 ? 4.341 3.228 -5.045 1.00 98.62 180 ALA A CA 1
ATOM 1391 C C . ALA A 1 180 ? 3.612 4.432 -4.422 1.00 98.62 180 ALA A C 1
ATOM 1393 O O . ALA A 1 180 ? 2.865 4.271 -3.456 1.00 98.62 180 ALA A O 1
ATOM 1394 N N . ASP A 1 181 ? 3.784 5.628 -4.993 1.00 98.38 181 ASP A N 1
ATOM 1395 C CA . ASP A 1 181 ? 3.087 6.842 -4.561 1.00 98.38 181 ASP A CA 1
ATOM 1396 C C . ASP A 1 181 ? 1.574 6.750 -4.777 1.00 98.38 181 ASP A C 1
ATOM 1398 O O . ASP A 1 181 ? 0.800 7.134 -3.893 1.00 98.38 181 ASP A O 1
ATOM 1402 N N . LEU A 1 182 ? 1.147 6.229 -5.931 1.00 97.81 182 LEU A N 1
ATOM 1403 C CA . LEU A 1 182 ? -0.268 6.028 -6.224 1.00 97.81 182 LEU A CA 1
ATOM 1404 C C . LEU A 1 182 ? -0.881 5.006 -5.264 1.00 97.81 182 LEU A C 1
ATOM 1406 O O . LEU A 1 182 ? -1.919 5.289 -4.671 1.00 97.81 182 LEU A O 1
ATOM 1410 N N . MET A 1 183 ? -0.222 3.865 -5.057 1.00 97.81 183 MET A N 1
ATOM 1411 C CA . MET A 1 183 ? -0.682 2.828 -4.130 1.00 97.81 183 MET A CA 1
ATOM 1412 C C . MET A 1 183 ? -0.796 3.364 -2.705 1.00 97.81 183 MET A C 1
ATOM 1414 O O . MET A 1 183 ? -1.848 3.200 -2.092 1.00 97.81 183 MET A O 1
ATOM 1418 N N . TYR A 1 184 ? 0.226 4.073 -2.210 1.00 98.06 184 TYR A N 1
ATOM 1419 C CA . TYR A 1 184 ? 0.1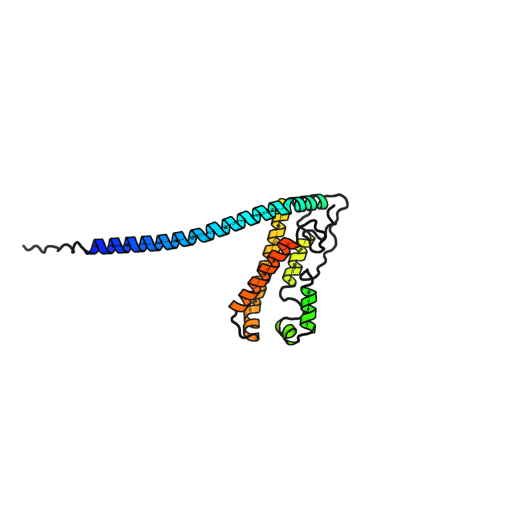94 4.710 -0.891 1.00 98.06 184 TYR A CA 1
ATOM 1420 C C . TYR A 1 184 ? -1.038 5.608 -0.734 1.00 98.06 184 TYR A C 1
ATOM 1422 O O . TYR A 1 184 ? -1.829 5.428 0.188 1.00 98.06 184 TYR A O 1
ATOM 1430 N N . ARG A 1 185 ? -1.258 6.541 -1.667 1.00 95.81 185 ARG A N 1
ATOM 1431 C CA . ARG A 1 185 ? -2.397 7.473 -1.596 1.00 95.81 185 ARG A CA 1
ATOM 1432 C C . ARG A 1 185 ? -3.740 6.750 -1.692 1.00 95.81 185 ARG A C 1
ATOM 1434 O O . ARG A 1 185 ? -4.658 7.076 -0.940 1.00 95.81 185 ARG A O 1
ATOM 1441 N N . SER A 1 186 ? -3.845 5.752 -2.568 1.00 95.62 186 SER A N 1
ATOM 1442 C CA . SER A 1 186 ? -5.052 4.938 -2.724 1.00 95.62 186 SER A CA 1
ATOM 1443 C C . SER A 1 186 ? -5.432 4.225 -1.428 1.00 95.62 186 SER A C 1
ATOM 1445 O O . SER A 1 186 ? -6.594 4.294 -1.029 1.00 95.62 186 SER A O 1
ATOM 1447 N N . VAL A 1 187 ? -4.478 3.607 -0.720 1.00 96.50 187 VAL A N 1
ATOM 1448 C CA . VAL A 1 187 ? -4.775 2.906 0.544 1.00 96.50 187 VAL A CA 1
ATOM 1449 C C . VAL A 1 187 ? -5.022 3.869 1.712 1.00 96.50 187 VAL A C 1
ATOM 1451 O O . VAL A 1 187 ? -5.895 3.597 2.543 1.00 96.50 187 VAL A O 1
ATOM 1454 N N . ARG A 1 188 ? -4.363 5.043 1.748 1.00 95.44 188 ARG A N 1
ATOM 1455 C CA . ARG A 1 188 ? -4.665 6.108 2.730 1.00 95.44 188 ARG A CA 1
ATOM 1456 C C . ARG A 1 188 ? -6.122 6.569 2.631 1.00 95.44 188 ARG A C 1
ATOM 1458 O O . ARG A 1 188 ? -6.787 6.709 3.653 1.00 95.44 188 ARG A O 1
ATOM 1465 N N . ILE A 1 189 ? -6.636 6.732 1.412 1.00 92.62 189 ILE A N 1
ATOM 1466 C CA . ILE A 1 189 ? -8.000 7.224 1.171 1.00 92.62 189 ILE A CA 1
ATOM 1467 C C . ILE A 1 189 ? -9.032 6.089 1.264 1.00 92.62 189 ILE A C 1
ATOM 1469 O O . ILE A 1 189 ? -10.027 6.199 1.976 1.00 92.62 189 ILE A O 1
ATOM 1473 N N . GLY A 1 190 ? -8.809 4.989 0.546 1.00 92.75 190 GLY A N 1
ATOM 1474 C CA . GLY A 1 190 ? -9.772 3.891 0.417 1.00 92.75 190 GLY A CA 1
ATOM 1475 C C . GLY A 1 190 ? -9.761 2.898 1.579 1.00 92.75 190 GLY A C 1
ATOM 1476 O O . GLY A 1 190 ? -10.683 2.101 1.710 1.00 92.75 190 GLY A O 1
ATOM 1477 N N . GLY A 1 191 ? -8.731 2.929 2.423 1.00 95.50 191 GLY A N 1
ATOM 1478 C CA . GLY A 1 191 ? -8.534 1.953 3.489 1.00 95.50 191 GLY A CA 1
ATOM 1479 C C . GLY A 1 191 ? -9.101 2.345 4.852 1.00 95.50 191 GLY A C 1
ATOM 1480 O O . GLY A 1 191 ? -8.890 1.605 5.805 1.00 95.50 191 GLY A O 1
ATOM 1481 N N . MET A 1 192 ? -9.759 3.497 5.004 1.00 95.81 192 MET A N 1
ATOM 1482 C CA . MET A 1 192 ? -10.166 3.994 6.328 1.00 95.81 192 MET A CA 1
ATOM 1483 C C . MET A 1 192 ? -10.984 2.955 7.122 1.00 95.81 192 MET A C 1
ATOM 1485 O O . MET A 1 192 ? -11.815 2.255 6.528 1.00 95.81 192 MET A O 1
ATOM 1489 N N . PRO A 1 193 ? -10.808 2.866 8.457 1.00 97.12 193 PRO A N 1
ATOM 1490 C CA . PRO A 1 193 ? -11.580 1.943 9.280 1.00 97.12 193 PRO A CA 1
ATOM 1491 C C . PRO A 1 193 ? -13.075 2.262 9.244 1.00 97.12 193 PRO A C 1
ATOM 1493 O O . PRO A 1 193 ? -13.496 3.366 8.885 1.00 97.12 193 PRO A O 1
ATOM 1496 N N . CYS A 1 194 ? -13.895 1.277 9.617 1.00 95.75 194 CYS A N 1
ATOM 1497 C CA . CYS A 1 194 ? -15.350 1.437 9.714 1.00 95.75 194 CYS A CA 1
ATOM 1498 C C . CYS A 1 194 ? -16.016 1.970 8.428 1.00 95.75 194 CYS A C 1
ATOM 1500 O O . CYS A 1 194 ? -17.033 2.662 8.462 1.00 95.75 194 CYS A O 1
ATOM 1502 N N . THR A 1 195 ? -15.422 1.711 7.264 1.00 93.25 195 THR A N 1
ATOM 1503 C CA . THR A 1 195 ? -16.083 1.875 5.964 1.00 93.25 195 THR A CA 1
ATOM 1504 C C . THR A 1 195 ? -16.825 0.585 5.604 1.00 93.25 195 THR A C 1
ATOM 1506 O O . THR A 1 195 ? -16.578 -0.465 6.187 1.00 93.25 195 THR A O 1
ATOM 1509 N N . GLY A 1 196 ? -17.735 0.632 4.630 1.00 90.81 196 GLY A N 1
ATOM 1510 C CA . GLY A 1 196 ? -18.354 -0.581 4.074 1.00 90.81 196 GLY A CA 1
ATOM 1511 C C . GLY A 1 196 ? -17.439 -1.359 3.120 1.00 90.81 196 GLY A C 1
ATOM 1512 O O . GLY A 1 196 ? -17.903 -2.273 2.447 1.00 90.81 196 GLY A O 1
ATOM 1513 N N . LEU A 1 197 ? -16.166 -0.969 3.005 1.00 92.06 197 LEU A N 1
ATOM 1514 C CA . LEU A 1 197 ? -15.231 -1.548 2.049 1.00 92.06 197 LEU A CA 1
ATOM 1515 C C . LEU A 1 197 ? -14.631 -2.851 2.610 1.00 92.06 197 LEU A C 1
ATOM 1517 O O . LEU A 1 197 ? -14.275 -2.904 3.796 1.00 92.06 197 LEU A O 1
ATOM 1521 N N . PRO A 1 198 ? -14.494 -3.904 1.783 1.00 92.19 198 PRO A N 1
ATOM 1522 C CA . PRO A 1 198 ? -14.012 -5.204 2.246 1.00 92.19 198 PRO A CA 1
ATOM 1523 C C . PRO A 1 198 ? -12.501 -5.225 2.531 1.00 92.19 198 PRO A C 1
ATOM 1525 O O . PRO A 1 198 ? -12.039 -6.121 3.219 1.00 92.19 198 PRO A O 1
ATOM 1528 N N . TRP A 1 199 ? -11.754 -4.210 2.086 1.00 93.19 199 TRP A N 1
ATOM 1529 C CA . TRP A 1 199 ? -10.313 -4.013 2.321 1.00 93.19 199 TRP A CA 1
ATOM 1530 C C . TRP A 1 199 ? -10.019 -2.877 3.319 1.00 93.19 199 TRP A C 1
ATOM 1532 O O . TRP A 1 199 ? -8.954 -2.263 3.301 1.00 93.19 199 TRP A O 1
ATOM 1542 N N . ARG A 1 200 ? -10.983 -2.507 4.169 1.00 96.50 200 ARG A N 1
ATOM 1543 C CA . ARG A 1 200 ? -10.793 -1.450 5.179 1.00 96.50 200 ARG A CA 1
ATOM 1544 C C . ARG A 1 200 ? -9.768 -1.843 6.247 1.00 96.50 200 ARG A C 1
ATOM 1546 O O . ARG A 1 200 ? -9.575 -3.017 6.544 1.00 96.50 200 ARG A O 1
ATOM 1553 N N . TRP A 1 201 ? -9.191 -0.865 6.930 1.00 98.12 201 TRP A N 1
ATOM 1554 C CA . TRP A 1 201 ? -8.417 -1.106 8.143 1.00 98.12 201 TRP A CA 1
ATOM 1555 C C . TRP A 1 201 ? -9.301 -1.771 9.208 1.00 98.12 201 TRP A C 1
ATOM 1557 O O . TRP A 1 201 ? -10.355 -1.251 9.577 1.00 98.12 201 TRP A O 1
ATOM 1567 N N . GLY A 1 202 ? -8.871 -2.935 9.686 1.00 97.62 202 GLY A N 1
ATOM 1568 C CA . GLY A 1 202 ? -9.633 -3.825 10.553 1.00 97.62 202 GLY A CA 1
ATOM 1569 C C . GLY A 1 202 ? -10.685 -4.671 9.829 1.00 97.62 202 GLY A C 1
ATOM 1570 O O . GLY A 1 202 ? -11.680 -5.016 10.463 1.00 97.62 202 GLY A O 1
ATOM 1571 N N . TYR A 1 203 ? -10.535 -4.991 8.534 1.00 97.25 203 TYR A N 1
ATOM 1572 C CA . TYR A 1 203 ? -11.586 -5.708 7.790 1.00 97.25 203 TYR A CA 1
ATOM 1573 C C . TYR A 1 203 ? -11.899 -7.112 8.318 1.00 97.25 203 TYR A C 1
ATOM 1575 O O . TYR A 1 203 ? -12.996 -7.603 8.058 1.00 97.25 203 TYR A O 1
ATOM 1583 N N . GLY A 1 204 ? -10.982 -7.730 9.070 1.00 97.19 204 GLY A N 1
ATOM 1584 C CA . GLY A 1 204 ? -11.220 -9.012 9.734 1.00 97.19 204 GLY A CA 1
ATOM 1585 C C . GLY A 1 204 ? -12.212 -8.923 10.893 1.00 97.19 204 GLY A C 1
ATOM 1586 O O . GLY A 1 204 ? -12.734 -9.940 11.336 1.00 97.19 204 GLY A O 1
ATOM 1587 N N . TRP A 1 205 ? -12.491 -7.722 11.398 1.00 96.94 205 TRP A N 1
ATOM 1588 C CA . TRP A 1 205 ? -13.516 -7.502 12.414 1.00 96.94 205 TRP A CA 1
ATOM 1589 C C . TRP A 1 205 ? -14.894 -7.318 11.768 1.00 96.94 205 TRP A C 1
ATOM 1591 O O . TRP A 1 205 ? -14.988 -7.008 10.575 1.00 96.94 205 TRP A O 1
ATOM 1601 N N . PRO A 1 206 ? -15.988 -7.447 12.540 1.00 95.56 206 PRO A N 1
ATOM 1602 C CA . PRO A 1 206 ? -17.316 -7.076 12.069 1.00 95.56 206 PRO A CA 1
ATOM 1603 C C . PRO A 1 206 ? -17.388 -5.628 11.546 1.00 95.56 206 PRO A C 1
ATOM 1605 O O . PRO A 1 206 ? -16.484 -4.806 11.732 1.00 95.56 206 PRO A O 1
ATOM 1608 N N . ILE A 1 207 ? -18.475 -5.292 10.857 1.00 92.69 207 ILE A N 1
ATOM 1609 C CA . ILE A 1 207 ? -18.721 -3.910 10.430 1.00 92.69 207 ILE A CA 1
ATOM 1610 C C . ILE A 1 207 ? -19.033 -3.055 11.670 1.00 92.69 207 ILE A C 1
ATOM 1612 O O . ILE A 1 207 ? -19.706 -3.506 12.596 1.00 92.69 207 ILE A O 1
ATOM 1616 N N . CYS A 1 208 ? -18.522 -1.823 11.697 1.00 92.31 208 CYS A N 1
ATOM 1617 C CA . CYS A 1 208 ? -18.839 -0.865 12.754 1.00 92.31 208 CYS A CA 1
ATOM 1618 C C . CYS A 1 208 ? -20.287 -0.367 12.590 1.00 92.31 208 CYS A C 1
ATOM 1620 O O . CYS A 1 208 ? -20.722 -0.105 11.468 1.00 92.31 208 CYS A O 1
ATOM 1622 N N . HIS A 1 209 ? -21.015 -0.236 13.699 1.00 79.81 209 HIS A N 1
ATOM 1623 C CA . HIS A 1 209 ? -22.393 0.264 13.764 1.00 79.81 209 HIS A CA 1
ATOM 1624 C C . HIS A 1 209 ? -22.472 1.445 14.718 1.00 79.81 209 HIS A C 1
ATOM 1626 O O . HIS A 1 209 ? -21.796 1.351 15.773 1.00 79.81 209 HIS A O 1
#

pLDDT: mean 89.52, std 13.52, range [39.88, 98.88]

Radius of gyration: 28.65 Å; chains: 1; bounding box: 101×64×48 Å

Foldseek 3Di:
DDDDDDDDDDPPPVVVVVVVVVVVVVVVVVVVVVVVVVVVVVVVVVVVVLVVLCVVQLVLLQLLLVQLPDPPKDFADQDDPQQPPCQQVVQLVVCVPDVLSCVLQNNGHLLSVLRSQLLVQQSQLDPSNQHSVSSSVSQLVSLVSSLVSLLVSQLVSLVVVCVVPVHHSVVSSVVSNVVSVVSSVCCSPVARHLDPDCSHRNNSIDHGD